Protein AF-A5DFI4-F1 (afdb_monomer_lite)

Secondary structure (DSSP, 8-state):
---SSHHHHHHHHHHHHHHHHHHS--------------HHHHHHHHHHHT---HHHHHHHHHHHHHHHHHHHHHHHHHHHHHHHHHHHHHHHHHHHTT---HHHHHHHHHHHHHHHHHHHHHHH---HHHHHHHHHHHHHHHHHHHHHHHHHHHHHHHHHHHHHHTTSSPPTT--TT---TT--GGG----

Foldseek 3Di:
DDDPDPVVVVVVVVVVVVVCVVVDVDPPPPPDPPPCQDPVNVVVVVCVVPVDDPVRVVVVVVVVVVVVVVVVVVVVVVVVVVVVVVLVVVQVVCVVVVVHDPVSVVVVVVVVVVVVVVVVVVVVPPVVVVVVVVVVVVVVVVVVVVVVVVVVVVVVVVVVVVCCVVVVDDDVVDDPPDDPPPPDPPPPDDD

InterPro domains:
  IPR031404 Regulator of rDNA transcription 14 [PF17075] (5-189)

Organism: Meyerozyma guilliermondii (strain ATCC 6260 / CBS 566 / DSM 6381 / JCM 1539 / NBRC 10279 / NRRL Y-324) (NCBI:txid294746)

Radius of gyration: 35.39 Å; chains: 1; bounding box: 81×79×77 Å

Structure (mmCIF, N/CA/C/O backbone):
data_AF-A5DFI4-F1
#
_entry.id   AF-A5DFI4-F1
#
loop_
_atom_site.group_PDB
_atom_site.id
_atom_site.type_symbol
_atom_site.label_atom_id
_atom_site.label_alt_id
_atom_site.label_comp_id
_atom_site.label_asym_id
_atom_site.label_entity_id
_atom_site.label_seq_id
_atom_site.pdbx_PDB_ins_code
_atom_site.Cartn_x
_atom_site.Cartn_y
_atom_site.Cartn_z
_atom_site.occupancy
_atom_site.B_iso_or_equiv
_atom_site.auth_seq_id
_atom_site.auth_comp_id
_atom_site.auth_asym_id
_atom_site.auth_atom_id
_atom_site.pdbx_PDB_model_num
ATOM 1 N N . MET A 1 1 ? 25.655 -2.801 -31.467 1.00 61.78 1 MET A N 1
ATOM 2 C CA . MET A 1 1 ? 25.663 -2.275 -30.084 1.00 61.78 1 MET A CA 1
ATOM 3 C C . MET A 1 1 ? 26.222 -0.861 -30.122 1.00 61.78 1 MET A C 1
ATOM 5 O O . MET A 1 1 ? 27.386 -0.709 -30.459 1.00 61.78 1 MET A O 1
ATOM 9 N N . SER A 1 2 ? 25.410 0.164 -29.862 1.00 81.12 2 SER A N 1
ATOM 10 C CA . SER A 1 2 ? 25.879 1.555 -29.773 1.00 81.12 2 SER A CA 1
ATOM 11 C C . SER A 1 2 ? 25.969 1.968 -28.306 1.00 81.12 2 SER A C 1
ATOM 13 O O . SER A 1 2 ? 25.010 1.788 -27.557 1.00 81.12 2 SER A O 1
ATOM 15 N N . PHE A 1 3 ? 27.106 2.518 -27.885 1.00 83.38 3 PHE A N 1
ATOM 16 C CA . PHE A 1 3 ? 27.239 3.083 -26.543 1.00 83.38 3 PHE A CA 1
ATOM 17 C C . PHE A 1 3 ? 26.415 4.370 -26.437 1.00 83.38 3 PHE A C 1
ATOM 19 O O . PHE A 1 3 ? 26.462 5.212 -27.329 1.00 83.38 3 PHE A O 1
ATOM 26 N N . SER A 1 4 ? 25.673 4.531 -25.341 1.00 83.12 4 SER A N 1
ATOM 27 C CA . SER A 1 4 ? 24.833 5.713 -25.096 1.00 83.12 4 SER A CA 1
ATOM 28 C C . SER A 1 4 ? 25.633 6.971 -24.750 1.00 83.12 4 SER A C 1
ATOM 30 O O . SER A 1 4 ? 25.088 8.069 -24.772 1.00 83.12 4 SER A O 1
ATOM 32 N N . SER A 1 5 ? 26.910 6.830 -24.391 1.00 85.38 5 SER A N 1
ATOM 33 C CA . SER A 1 5 ? 27.790 7.955 -24.086 1.00 85.38 5 SER A CA 1
ATOM 34 C C . SER A 1 5 ? 29.232 7.669 -24.500 1.00 85.38 5 SER A C 1
ATOM 36 O O . SER A 1 5 ? 29.705 6.529 -24.468 1.00 85.38 5 SER A O 1
ATOM 38 N N . GLN A 1 6 ? 29.961 8.739 -24.826 1.00 83.88 6 GLN A N 1
ATOM 39 C CA . GLN A 1 6 ? 31.393 8.679 -25.127 1.00 83.88 6 GLN A CA 1
ATOM 40 C C . GLN A 1 6 ? 32.211 8.158 -23.935 1.00 83.88 6 GLN A C 1
ATOM 42 O O . GLN A 1 6 ? 33.226 7.497 -24.124 1.00 83.88 6 GLN A O 1
ATOM 47 N N . SER A 1 7 ? 31.746 8.399 -22.704 1.00 81.31 7 SER A N 1
ATOM 48 C CA . SER A 1 7 ? 32.370 7.865 -21.489 1.00 81.31 7 SER A CA 1
ATOM 49 C C . SER A 1 7 ? 32.195 6.352 -21.348 1.00 81.31 7 SER A C 1
ATOM 51 O O . SER A 1 7 ? 33.123 5.667 -20.927 1.00 81.31 7 SER A O 1
ATOM 53 N N . SER A 1 8 ? 31.037 5.805 -21.731 1.00 83.06 8 SER A N 1
ATOM 54 C CA . SER A 1 8 ? 30.838 4.355 -21.784 1.00 83.06 8 SER A CA 1
ATOM 55 C C . SER A 1 8 ? 31.707 3.717 -22.865 1.00 83.06 8 SER A C 1
ATOM 57 O O . SER A 1 8 ? 32.291 2.664 -22.618 1.00 83.06 8 SER A O 1
ATOM 59 N N . LYS A 1 9 ? 31.852 4.379 -24.023 1.00 87.38 9 LYS A N 1
ATOM 60 C CA . LYS A 1 9 ? 32.743 3.936 -25.102 1.00 87.38 9 LYS A CA 1
ATOM 61 C C . LYS A 1 9 ? 34.207 3.898 -24.646 1.00 87.38 9 LYS A C 1
ATOM 63 O O . LYS A 1 9 ? 34.834 2.850 -24.744 1.00 87.38 9 LYS A O 1
ATOM 68 N N . SER A 1 10 ? 34.724 4.981 -24.061 1.00 87.25 10 SER A N 1
ATOM 69 C CA . SER A 1 10 ? 36.116 5.030 -23.585 1.00 87.25 10 SER A CA 1
ATOM 70 C C . SER A 1 10 ? 36.385 4.075 -22.414 1.00 87.25 10 SER A C 1
ATOM 72 O O . SER A 1 10 ? 37.459 3.478 -22.317 1.00 87.25 10 SER A O 1
ATOM 74 N N . SER A 1 11 ? 35.404 3.860 -21.531 1.00 83.62 11 SER A N 1
ATOM 75 C CA . SER A 1 11 ? 35.504 2.847 -20.473 1.00 83.62 11 SER A CA 1
ATOM 76 C C . SER A 1 11 ? 35.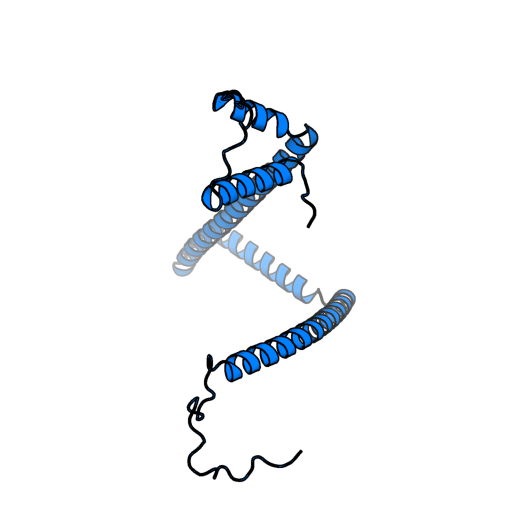566 1.427 -21.046 1.00 83.62 11 SER A C 1
ATOM 78 O O . SER A 1 11 ? 36.314 0.596 -20.528 1.00 83.62 11 SER A O 1
ATOM 80 N N . ALA A 1 12 ? 34.808 1.136 -22.106 1.00 85.62 12 ALA A N 1
ATOM 81 C CA . ALA A 1 12 ? 34.867 -0.152 -22.788 1.00 85.62 12 ALA A CA 1
ATOM 82 C C . ALA A 1 12 ? 36.206 -0.337 -23.518 1.00 85.62 12 ALA A C 1
ATOM 84 O O . ALA A 1 12 ? 36.857 -1.361 -23.332 1.00 85.62 12 ALA A O 1
ATOM 85 N N . GLU A 1 13 ? 36.665 0.674 -24.261 1.00 87.12 13 GLU A N 1
ATOM 86 C CA . GLU A 1 13 ? 37.958 0.657 -24.962 1.00 87.12 13 GLU A CA 1
ATOM 87 C C . GLU A 1 13 ? 39.129 0.461 -23.995 1.00 87.12 13 GLU A C 1
ATOM 89 O O . GLU A 1 13 ? 39.973 -0.400 -24.222 1.00 87.12 13 GLU A O 1
ATOM 94 N N . SER A 1 14 ? 39.148 1.175 -22.866 1.00 84.88 14 SER A N 1
ATOM 95 C CA . SER A 1 14 ? 40.200 0.998 -21.854 1.00 84.88 14 SER A CA 1
ATOM 96 C C . SER A 1 14 ? 40.170 -0.383 -21.191 1.00 84.88 14 SER A C 1
ATOM 98 O O . SER A 1 14 ? 41.217 -0.905 -20.809 1.00 84.88 14 SER A O 1
ATOM 100 N N . THR A 1 15 ? 38.993 -1.005 -21.071 1.00 84.50 15 THR A N 1
ATOM 101 C CA . THR A 1 15 ? 38.864 -2.382 -20.569 1.00 84.50 15 THR A CA 1
ATOM 102 C C . THR A 1 15 ? 39.373 -3.390 -21.599 1.00 84.50 15 THR A C 1
ATOM 104 O O . THR A 1 15 ? 40.109 -4.305 -21.236 1.00 84.50 15 THR A O 1
ATOM 107 N N . LEU A 1 16 ? 39.060 -3.190 -22.884 1.00 83.31 16 LEU A N 1
ATOM 108 C CA . LEU A 1 16 ? 39.578 -4.013 -23.980 1.00 83.31 16 LEU A CA 1
ATOM 109 C C . LEU A 1 16 ? 41.094 -3.884 -24.114 1.00 83.31 16 LEU A C 1
ATOM 111 O O . LEU A 1 16 ? 41.773 -4.894 -24.247 1.00 83.31 16 LEU A O 1
ATOM 115 N N . GLN A 1 17 ? 41.638 -2.671 -24.009 1.00 83.44 17 GLN A N 1
ATOM 116 C CA . GLN A 1 17 ? 43.079 -2.443 -24.089 1.00 83.44 17 GLN A CA 1
ATOM 117 C C . GLN A 1 17 ? 43.828 -3.162 -22.958 1.00 83.44 17 GLN A C 1
ATOM 119 O O . GLN A 1 17 ? 44.854 -3.782 -23.221 1.00 83.44 17 GLN A O 1
ATOM 124 N N . LYS A 1 18 ? 43.286 -3.159 -21.729 1.00 83.31 18 LYS A N 1
ATOM 125 C CA . LYS A 1 18 ? 43.839 -3.924 -20.594 1.00 83.31 18 LYS A CA 1
ATOM 126 C C . LYS A 1 18 ? 43.773 -5.438 -20.806 1.00 83.31 18 LYS A C 1
ATOM 128 O O . LYS A 1 18 ? 44.699 -6.146 -20.421 1.00 83.31 18 LYS A O 1
ATOM 133 N N . PHE A 1 19 ? 42.688 -5.934 -21.401 1.00 83.50 19 PHE A N 1
ATOM 134 C CA . PHE A 1 19 ? 42.549 -7.353 -21.735 1.00 83.50 19 PHE A CA 1
ATOM 135 C C . PHE A 1 19 ? 43.548 -7.773 -22.816 1.00 83.50 19 PHE A C 1
ATOM 137 O O . PHE A 1 19 ? 44.247 -8.770 -22.658 1.00 83.50 19 PHE A O 1
ATOM 144 N N . LEU A 1 20 ? 43.656 -6.986 -23.887 1.00 83.12 20 LEU A N 1
ATOM 145 C CA . LEU A 1 20 ? 44.561 -7.256 -25.001 1.00 83.12 20 LEU A CA 1
ATOM 146 C C . LEU A 1 20 ? 46.029 -7.188 -24.575 1.00 83.12 20 LEU A C 1
ATOM 148 O O . LEU A 1 20 ? 46.792 -8.067 -24.963 1.00 83.12 20 LEU A O 1
ATOM 152 N N . SER A 1 21 ? 46.406 -6.235 -23.711 1.00 77.38 21 SER A N 1
ATOM 153 C CA . SER A 1 21 ? 47.773 -6.153 -23.175 1.00 77.38 21 SER A CA 1
ATOM 154 C C . SER A 1 21 ? 48.182 -7.365 -22.332 1.00 77.38 21 SER A C 1
ATOM 156 O O . SER A 1 21 ? 49.369 -7.573 -22.115 1.00 77.38 21 SER A O 1
ATOM 158 N N . GLY A 1 22 ? 47.220 -8.145 -21.823 1.00 78.50 22 GLY A N 1
ATOM 159 C CA . GLY A 1 22 ? 47.498 -9.382 -21.088 1.00 78.50 22 GLY A CA 1
ATOM 160 C C . GLY A 1 22 ? 47.635 -10.625 -21.974 1.00 78.50 22 GLY A C 1
ATOM 161 O O . GLY A 1 22 ? 48.211 -11.610 -21.528 1.00 78.50 22 GLY A O 1
ATOM 162 N N . ILE A 1 23 ? 47.101 -10.599 -23.202 1.00 81.69 23 ILE A N 1
ATOM 163 C CA . ILE A 1 23 ? 47.041 -11.764 -24.107 1.00 81.69 23 ILE A CA 1
ATOM 164 C C . ILE A 1 23 ? 48.114 -11.678 -25.191 1.00 81.69 23 ILE A C 1
ATOM 166 O O . ILE A 1 23 ? 48.704 -12.688 -25.563 1.00 81.69 23 ILE A O 1
ATOM 170 N N . VAL A 1 24 ? 48.369 -10.475 -25.699 1.00 74.44 24 VAL A N 1
ATOM 171 C CA . VAL A 1 24 ? 49.396 -10.239 -26.706 1.00 74.44 24 VAL A CA 1
ATOM 172 C C . VAL A 1 24 ? 50.428 -9.302 -26.084 1.00 74.44 24 VAL A C 1
ATOM 174 O O . VAL A 1 24 ? 50.057 -8.184 -25.713 1.00 74.44 24 VAL A O 1
ATOM 177 N N . PRO A 1 25 ? 51.709 -9.703 -25.973 1.00 60.81 25 PRO A N 1
ATOM 178 C CA . PRO A 1 25 ? 52.792 -8.795 -25.622 1.00 60.81 25 PRO A CA 1
ATOM 179 C C . PRO A 1 25 ? 53.061 -7.887 -26.826 1.00 60.81 25 PRO A C 1
ATOM 181 O O . PRO A 1 25 ? 54.084 -7.980 -27.493 1.00 60.81 25 PRO A O 1
ATOM 184 N N . VAL A 1 26 ? 52.094 -7.038 -27.165 1.00 58.66 26 VAL A N 1
ATOM 185 C CA . VAL A 1 26 ? 52.344 -5.923 -28.065 1.00 58.66 26 VAL A CA 1
ATOM 186 C C . VAL A 1 26 ? 53.131 -4.936 -27.228 1.00 58.66 26 VAL A C 1
ATOM 188 O O . VAL A 1 26 ? 52.626 -4.475 -26.200 1.00 58.66 26 VAL A O 1
ATOM 191 N N . GLU A 1 27 ? 54.370 -4.661 -27.639 1.00 54.25 27 GLU A N 1
ATOM 192 C CA . GLU A 1 27 ? 55.157 -3.535 -27.146 1.00 54.25 27 GLU A CA 1
ATOM 193 C C . GLU A 1 27 ? 54.208 -2.354 -27.012 1.00 54.25 27 GLU A C 1
ATOM 195 O O . GLU A 1 27 ? 53.628 -1.901 -28.000 1.00 54.25 27 GLU A O 1
ATOM 200 N N . ALA A 1 28 ? 53.936 -1.959 -25.768 1.00 53.34 28 ALA A N 1
ATOM 201 C CA . ALA A 1 28 ? 52.963 -0.934 -25.473 1.00 53.34 28 ALA A CA 1
ATOM 202 C C . ALA A 1 28 ? 53.467 0.353 -26.121 1.00 53.34 28 ALA A C 1
ATOM 204 O O . ALA A 1 28 ? 54.274 1.076 -25.534 1.00 53.34 28 ALA A O 1
ATOM 205 N N . VAL A 1 29 ? 53.019 0.598 -27.356 1.00 53.00 29 VAL A N 1
ATOM 206 C CA . VAL A 1 29 ? 53.228 1.827 -28.110 1.00 53.00 29 VAL A CA 1
ATOM 207 C C . VAL A 1 29 ? 52.876 2.916 -27.134 1.00 53.00 29 VAL A C 1
ATOM 209 O O . VAL A 1 29 ? 51.738 2.953 -26.666 1.00 53.00 29 VAL A O 1
ATOM 212 N N . GLN A 1 30 ? 53.906 3.663 -26.741 1.00 47.84 30 GLN A N 1
ATOM 213 C CA . GLN A 1 30 ? 53.945 4.565 -25.604 1.00 47.84 30 GLN A CA 1
ATOM 214 C C . GLN A 1 30 ? 52.628 5.328 -25.507 1.00 47.84 30 GLN A C 1
ATOM 216 O O . GLN A 1 30 ? 52.450 6.369 -26.139 1.00 47.84 30 GLN A O 1
ATOM 221 N N . ALA A 1 31 ? 51.678 4.778 -24.745 1.00 51.41 31 ALA A N 1
ATOM 222 C CA . ALA A 1 31 ? 50.396 5.407 -24.521 1.00 51.41 31 ALA A CA 1
ATOM 223 C C . ALA A 1 31 ? 50.753 6.646 -23.718 1.00 51.41 31 ALA A C 1
ATOM 225 O O . ALA A 1 31 ? 51.160 6.533 -22.558 1.00 51.41 31 ALA A O 1
ATOM 226 N N . GLY A 1 32 ? 50.767 7.787 -24.416 1.00 49.50 32 GLY A N 1
ATOM 227 C CA . GLY A 1 32 ? 51.400 9.014 -23.963 1.00 49.50 32 GLY A CA 1
ATOM 228 C C . GLY A 1 32 ? 51.054 9.237 -22.509 1.00 49.50 32 GLY A C 1
ATOM 229 O O . GLY A 1 32 ? 49.870 9.230 -22.185 1.00 49.50 32 GLY A O 1
ATOM 230 N N . LYS A 1 33 ? 52.090 9.329 -21.659 1.00 46.62 33 LYS A N 1
ATOM 231 C CA 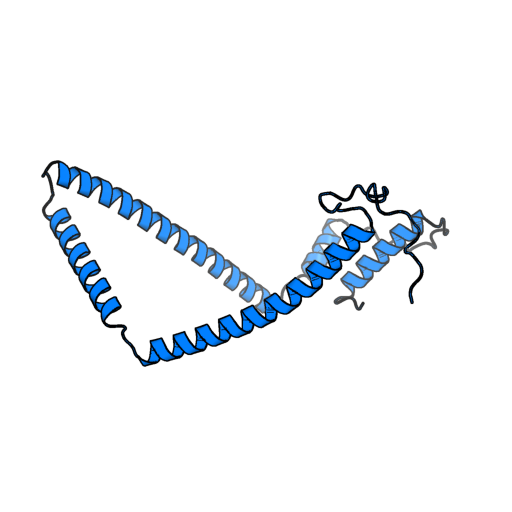. LYS A 1 33 ? 52.010 9.486 -20.202 1.00 46.62 33 LYS A CA 1
ATOM 232 C C . LYS A 1 33 ? 50.799 10.344 -19.858 1.00 46.62 33 LYS A C 1
ATOM 234 O O . LYS A 1 33 ? 50.884 11.573 -19.871 1.00 46.62 33 LYS A O 1
ATOM 239 N N . ALA A 1 34 ? 49.665 9.698 -19.583 1.00 54.62 34 ALA A N 1
ATOM 240 C CA . ALA A 1 34 ? 48.487 10.391 -19.121 1.00 54.62 34 ALA A CA 1
ATOM 241 C C . ALA A 1 34 ? 48.941 10.980 -17.799 1.00 54.62 34 ALA A C 1
ATOM 243 O O . ALA A 1 34 ? 49.263 10.231 -16.873 1.00 54.62 34 ALA A O 1
ATOM 244 N N . ARG A 1 35 ? 49.116 12.308 -17.764 1.00 62.47 35 ARG A N 1
ATOM 245 C CA . ARG A 1 35 ? 49.518 13.026 -16.557 1.00 62.47 35 ARG A CA 1
ATOM 246 C C . ARG A 1 35 ? 48.674 12.453 -15.434 1.00 62.47 35 ARG A C 1
ATOM 248 O O . ARG A 1 35 ? 47.449 12.497 -15.541 1.00 62.47 35 ARG A O 1
ATOM 255 N N . SER A 1 36 ? 49.334 11.851 -14.445 1.00 63.00 36 SER A N 1
ATOM 256 C CA . SER A 1 36 ? 48.694 11.258 -13.277 1.00 63.00 36 SER A CA 1
ATOM 257 C C . SER A 1 36 ? 47.878 12.360 -12.613 1.00 63.00 36 SER A C 1
ATOM 259 O O . SER A 1 36 ? 48.402 13.171 -11.852 1.00 63.00 36 SER A O 1
ATOM 261 N N . GLN A 1 37 ? 46.611 12.486 -13.009 1.00 64.44 37 GLN A N 1
ATOM 262 C CA . GLN A 1 37 ? 45.689 13.392 -12.359 1.00 64.44 37 GLN A CA 1
ATOM 263 C C . GLN A 1 37 ? 45.578 12.865 -10.941 1.00 64.44 37 GLN A C 1
ATOM 265 O O . GLN A 1 37 ? 45.320 11.674 -10.739 1.00 64.44 37 GLN A O 1
ATOM 270 N N . SER A 1 38 ? 45.813 13.730 -9.955 1.00 79.56 38 SER A N 1
ATOM 271 C CA . SER A 1 38 ? 45.658 13.315 -8.566 1.00 79.56 38 SER A CA 1
ATOM 272 C C . SER A 1 38 ? 44.258 12.720 -8.396 1.00 79.56 38 SER A C 1
ATOM 274 O O . SER A 1 38 ? 43.305 13.151 -9.057 1.00 79.56 38 SER A O 1
ATOM 276 N N . LYS A 1 39 ? 44.103 11.720 -7.520 1.00 79.50 39 LYS A N 1
ATOM 277 C CA . LYS A 1 39 ? 42.784 11.118 -7.256 1.00 79.50 39 LYS A CA 1
ATOM 278 C C . LYS A 1 39 ? 41.729 12.207 -6.998 1.00 79.50 39 LYS A C 1
ATOM 280 O O . LYS A 1 39 ? 40.632 12.126 -7.540 1.00 79.50 39 LYS A O 1
ATOM 285 N N . ALA A 1 40 ? 42.099 13.285 -6.303 1.00 80.75 40 ALA A N 1
ATOM 286 C CA . ALA A 1 40 ? 41.243 14.450 -6.081 1.00 80.75 40 ALA A CA 1
ATOM 287 C C . ALA A 1 40 ? 40.833 15.180 -7.377 1.00 80.75 40 ALA A C 1
ATOM 289 O O . ALA A 1 40 ? 39.671 15.547 -7.533 1.00 80.75 40 ALA A O 1
ATOM 290 N N . GLN A 1 41 ? 41.745 15.355 -8.336 1.00 81.44 41 GLN A N 1
ATOM 291 C CA . GLN A 1 41 ? 41.451 15.990 -9.623 1.00 81.44 41 GLN A CA 1
ATOM 292 C C . GLN A 1 41 ? 40.520 15.126 -10.489 1.00 81.44 41 GLN A C 1
ATOM 294 O O . GLN A 1 41 ? 39.605 15.656 -11.121 1.00 81.44 41 GLN A O 1
ATOM 299 N N . SER A 1 42 ? 40.683 13.798 -10.449 1.00 80.12 42 SER A N 1
ATOM 300 C CA . SER A 1 42 ? 39.755 12.871 -11.111 1.00 80.12 42 SER A CA 1
ATOM 301 C C . SER A 1 42 ? 38.346 12.929 -10.500 1.00 80.12 42 SER A C 1
ATOM 303 O O . SER A 1 42 ? 37.362 12.987 -11.238 1.00 80.12 42 SER A O 1
ATOM 305 N N . VAL A 1 43 ? 38.243 13.029 -9.167 1.00 78.38 43 VAL A N 1
ATOM 306 C CA . VAL A 1 43 ? 36.970 13.221 -8.453 1.00 78.38 43 VAL A CA 1
ATOM 307 C C . VAL A 1 43 ? 36.338 14.561 -8.829 1.00 78.38 43 VAL A C 1
ATOM 309 O O . VAL A 1 43 ? 35.160 14.598 -9.168 1.00 78.38 43 VAL A O 1
ATOM 312 N N . ASN A 1 44 ? 37.109 15.652 -8.863 1.00 82.38 44 ASN A N 1
ATOM 313 C CA . ASN A 1 44 ? 36.599 16.972 -9.245 1.00 82.38 44 ASN A CA 1
ATOM 314 C C . ASN A 1 44 ? 36.067 16.992 -10.690 1.00 82.38 44 ASN A C 1
ATOM 316 O O . ASN A 1 44 ? 34.999 17.536 -10.957 1.00 82.38 44 ASN A O 1
ATOM 320 N N . ASN A 1 45 ? 36.767 16.346 -11.626 1.00 79.31 45 ASN A N 1
ATOM 321 C CA . ASN A 1 45 ? 36.316 16.240 -13.015 1.00 79.31 45 ASN A CA 1
ATOM 322 C C . ASN A 1 45 ? 35.044 15.383 -13.142 1.00 79.31 45 ASN A C 1
ATOM 324 O O . ASN A 1 45 ? 34.141 15.726 -13.907 1.00 79.31 45 ASN A O 1
ATOM 328 N N . GLN A 1 46 ? 34.922 14.307 -12.359 1.00 78.69 46 GLN A N 1
ATOM 329 C CA . GLN A 1 46 ? 33.686 13.523 -12.285 1.00 78.69 46 GLN A CA 1
ATOM 330 C C . GLN A 1 46 ? 32.531 14.324 -11.670 1.00 78.69 46 GLN A C 1
ATOM 332 O O . GLN A 1 46 ? 31.409 14.223 -12.154 1.00 78.69 46 GLN A O 1
ATOM 337 N N . LEU A 1 47 ? 32.788 15.149 -10.652 1.00 75.38 47 LEU A N 1
ATOM 338 C CA . LEU A 1 47 ? 31.778 16.026 -10.053 1.00 75.38 47 LEU A CA 1
ATOM 339 C C . LEU A 1 47 ? 31.319 17.119 -11.026 1.00 75.38 47 LEU A C 1
ATOM 341 O O . LEU A 1 47 ? 30.125 17.380 -11.111 1.00 75.38 47 LEU A O 1
ATOM 345 N N . LYS A 1 48 ? 32.238 17.706 -11.802 1.00 74.75 48 LYS A N 1
ATOM 346 C CA . LYS A 1 48 ? 31.919 18.715 -12.826 1.00 74.75 48 LYS A CA 1
ATOM 347 C C . LYS A 1 48 ? 31.146 18.134 -14.009 1.00 74.75 48 LYS A C 1
ATOM 349 O O . LYS A 1 48 ? 30.177 18.733 -14.452 1.00 74.75 48 LYS A O 1
ATOM 354 N N . THR A 1 49 ? 31.539 16.961 -14.509 1.00 69.88 49 THR A N 1
ATOM 355 C CA . THR A 1 49 ? 30.831 16.298 -15.625 1.00 69.88 49 THR A CA 1
ATOM 356 C C . THR A 1 49 ? 29.486 15.707 -15.206 1.00 69.88 49 THR A C 1
ATOM 358 O O . THR A 1 49 ? 28.601 15.549 -16.040 1.00 69.88 49 THR A O 1
ATOM 361 N N . ARG A 1 50 ? 29.313 15.406 -13.913 1.00 67.62 50 ARG A N 1
ATOM 362 C CA . ARG A 1 50 ? 28.034 15.021 -13.302 1.00 67.62 50 ARG A CA 1
ATOM 363 C C . ARG A 1 50 ? 27.328 16.186 -12.616 1.00 67.62 50 ARG A C 1
ATOM 365 O O . ARG A 1 50 ? 26.427 15.929 -11.817 1.00 67.62 50 ARG A O 1
ATOM 372 N N . ALA A 1 51 ? 27.731 17.432 -12.870 1.00 73.88 51 ALA A N 1
ATOM 373 C CA . ALA A 1 51 ? 27.015 18.585 -12.351 1.00 73.88 51 ALA A CA 1
ATOM 374 C C . ALA A 1 51 ? 25.621 18.574 -12.981 1.00 73.88 51 ALA A C 1
ATOM 376 O O . ALA A 1 51 ? 25.429 18.959 -14.131 1.00 73.88 51 ALA A O 1
ATOM 377 N N . LEU A 1 52 ? 24.673 18.019 -12.231 1.00 76.62 52 LEU A N 1
ATOM 378 C CA . LEU A 1 52 ? 23.277 17.930 -12.613 1.00 76.62 52 LEU A CA 1
ATOM 379 C C . LEU A 1 52 ? 22.770 19.342 -12.887 1.00 76.62 52 LEU A C 1
ATOM 381 O O . LEU A 1 52 ? 23.088 20.279 -12.148 1.00 76.62 52 LEU A O 1
ATOM 385 N N . SER A 1 53 ? 21.955 19.485 -13.926 1.00 84.69 53 SER A N 1
ATOM 386 C CA . SER A 1 53 ? 21.259 20.747 -14.170 1.00 84.69 53 SER A CA 1
ATOM 387 C C . SER A 1 53 ? 20.408 21.122 -12.947 1.00 84.69 53 SER A C 1
ATOM 389 O O . SER A 1 53 ? 19.936 20.251 -12.206 1.00 84.69 53 SER A O 1
ATOM 391 N N . ALA A 1 54 ? 20.179 22.419 -12.721 1.00 86.62 54 ALA A N 1
ATOM 392 C CA . ALA A 1 54 ? 19.360 22.885 -11.596 1.00 86.62 54 ALA A CA 1
ATOM 393 C C . ALA A 1 54 ? 17.972 22.202 -11.565 1.00 86.62 54 ALA A C 1
ATOM 395 O O . ALA A 1 54 ? 17.464 21.842 -10.498 1.00 86.62 54 ALA A O 1
ATOM 396 N N . ASP A 1 55 ? 17.402 21.928 -12.742 1.00 88.75 55 ASP A N 1
ATOM 397 C CA . ASP A 1 55 ? 16.138 21.206 -12.896 1.00 88.75 55 ASP A CA 1
ATOM 398 C C . ASP A 1 55 ? 16.222 19.728 -12.497 1.00 88.75 55 ASP A C 1
ATOM 400 O O . ASP A 1 55 ? 15.304 19.203 -11.857 1.00 88.75 55 ASP A O 1
ATOM 404 N N . GLU A 1 56 ? 17.313 19.037 -12.826 1.00 89.44 56 GLU A N 1
ATOM 405 C CA . GLU A 1 56 ? 17.542 17.657 -12.388 1.00 89.44 56 GLU A CA 1
ATOM 406 C C . GLU A 1 56 ? 17.705 17.572 -10.871 1.00 89.44 56 GLU A C 1
ATOM 408 O O . GLU A 1 56 ? 17.093 16.700 -10.243 1.00 89.44 56 GLU A O 1
ATOM 413 N N . VAL A 1 57 ? 18.441 18.511 -10.264 1.00 89.88 57 VAL A N 1
ATOM 414 C CA . VAL A 1 57 ? 18.570 18.612 -8.802 1.00 89.88 57 VAL A CA 1
ATOM 415 C C . VAL A 1 57 ? 17.194 18.814 -8.163 1.00 89.88 57 VAL A C 1
ATOM 417 O O . VAL A 1 57 ? 16.826 18.070 -7.249 1.00 89.88 57 VAL A O 1
ATOM 420 N N . ARG A 1 58 ? 16.375 19.733 -8.691 1.00 92.88 58 ARG A N 1
ATOM 421 C CA . ARG A 1 58 ? 15.006 19.977 -8.205 1.00 92.88 58 ARG A CA 1
ATOM 422 C C . ARG A 1 58 ? 14.117 18.735 -8.330 1.00 92.88 58 ARG A C 1
ATOM 424 O O . ARG A 1 58 ? 13.365 18.409 -7.405 1.00 92.88 58 ARG A O 1
ATOM 431 N N . ARG A 1 59 ? 14.198 18.006 -9.449 1.00 94.38 59 ARG A N 1
ATOM 432 C CA . ARG A 1 59 ? 13.451 16.752 -9.664 1.00 94.38 59 ARG A CA 1
ATOM 433 C C . ARG A 1 59 ? 13.892 15.662 -8.687 1.00 94.38 59 ARG A C 1
ATOM 435 O O . ARG A 1 59 ? 13.032 14.979 -8.124 1.00 94.38 59 ARG A O 1
ATOM 442 N N . LEU A 1 60 ? 15.195 15.507 -8.452 1.00 93.06 60 LEU A N 1
ATOM 443 C CA . LEU A 1 60 ? 15.735 14.545 -7.488 1.00 93.06 60 LEU A CA 1
ATOM 444 C C . LEU A 1 60 ? 15.321 14.889 -6.054 1.00 93.06 60 LEU A C 1
ATOM 446 O O . LEU A 1 60 ? 14.845 14.005 -5.341 1.00 93.06 60 LEU A O 1
ATOM 450 N N . GLN A 1 61 ? 15.389 16.162 -5.659 1.00 94.81 61 GLN A N 1
ATOM 451 C CA . GLN A 1 61 ? 14.912 16.633 -4.355 1.00 94.81 61 GLN A CA 1
ATOM 452 C C . GLN A 1 61 ? 13.407 16.386 -4.173 1.00 94.81 61 GLN A C 1
ATOM 454 O O . GLN A 1 61 ? 12.989 15.861 -3.140 1.00 94.81 61 GLN A O 1
ATOM 459 N N . LYS A 1 62 ? 12.576 16.671 -5.190 1.00 96.31 62 LYS A N 1
ATOM 460 C CA . LYS A 1 62 ? 11.130 16.383 -5.153 1.00 96.31 62 LYS A CA 1
ATOM 461 C C . LYS A 1 62 ? 10.855 14.883 -4.995 1.00 96.31 62 LYS A C 1
ATOM 463 O O . LYS A 1 62 ? 10.018 14.502 -4.175 1.00 96.31 62 LYS A O 1
ATOM 468 N N . LYS A 1 63 ? 11.572 14.024 -5.733 1.00 96.19 63 LYS A N 1
ATOM 469 C CA . LYS A 1 63 ? 11.464 12.558 -5.607 1.00 96.19 63 LYS A CA 1
ATOM 470 C C . LYS A 1 63 ? 11.904 12.072 -4.221 1.00 96.19 63 LYS A C 1
ATOM 472 O O . LYS A 1 63 ? 11.216 11.239 -3.630 1.00 96.19 63 LYS A O 1
ATOM 477 N N . ALA A 1 64 ? 13.002 12.605 -3.683 1.00 96.06 64 ALA A N 1
ATOM 478 C CA . ALA A 1 64 ? 13.490 12.281 -2.344 1.00 96.06 64 ALA A CA 1
ATOM 479 C C . ALA A 1 64 ? 12.478 12.687 -1.258 1.00 96.06 64 ALA A C 1
ATOM 481 O O . ALA A 1 64 ? 12.120 11.855 -0.421 1.00 96.06 64 ALA A O 1
ATOM 482 N N . LYS A 1 65 ? 11.927 13.907 -1.340 1.00 97.56 65 LYS A N 1
ATOM 483 C CA . LYS A 1 65 ? 10.874 14.404 -0.441 1.00 97.56 65 LYS A CA 1
ATOM 484 C C . LYS A 1 65 ? 9.623 13.530 -0.497 1.00 97.56 6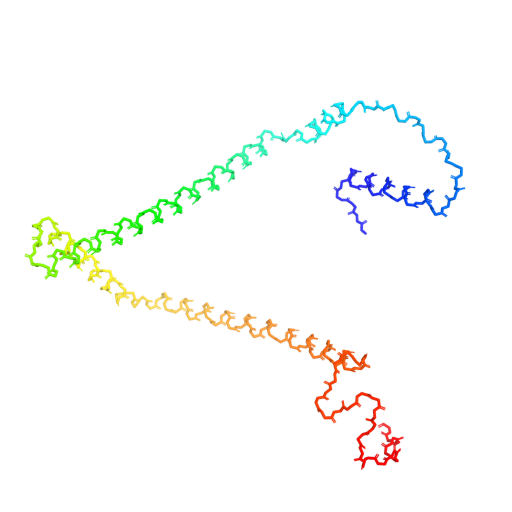5 LYS A C 1
ATOM 486 O O . LYS A 1 65 ? 9.108 13.136 0.545 1.00 97.56 65 LYS A O 1
ATOM 491 N N . LEU A 1 66 ? 9.162 13.159 -1.694 1.00 97.25 66 LEU A N 1
ATOM 492 C CA . LEU A 1 66 ? 8.007 12.272 -1.855 1.00 97.25 66 LEU A CA 1
ATOM 493 C C . LEU A 1 66 ? 8.264 10.886 -1.238 1.00 97.25 66 LEU A C 1
ATOM 495 O O . LEU A 1 66 ? 7.392 10.336 -0.567 1.00 97.25 66 LEU A O 1
ATOM 499 N N . LYS A 1 67 ? 9.466 10.322 -1.423 1.00 97.38 67 LYS A N 1
ATOM 500 C CA . LYS A 1 67 ? 9.855 9.041 -0.812 1.00 97.38 67 LYS A CA 1
ATOM 501 C C . LYS A 1 67 ? 9.877 9.135 0.717 1.00 97.38 67 LYS A C 1
ATOM 503 O O . LYS A 1 67 ? 9.394 8.220 1.380 1.00 97.38 67 LYS A O 1
ATOM 508 N N . GLN A 1 68 ? 10.393 10.231 1.271 1.00 97.38 68 GLN A N 1
ATOM 509 C CA . GLN A 1 68 ? 10.389 10.487 2.712 1.00 97.38 68 GLN A CA 1
ATOM 510 C C . GLN A 1 68 ? 8.961 10.636 3.253 1.00 97.38 68 GLN A C 1
ATOM 512 O O . GLN A 1 68 ? 8.616 9.982 4.232 1.00 97.38 68 GLN A O 1
ATOM 517 N N . GLN A 1 69 ? 8.102 11.406 2.581 1.00 97.31 69 GLN A N 1
ATOM 518 C CA . GLN A 1 69 ? 6.696 11.561 2.966 1.00 97.31 69 GLN A CA 1
ATOM 519 C C . GLN A 1 69 ? 5.937 10.231 2.941 1.00 97.31 69 GLN A C 1
ATOM 521 O O . GLN A 1 69 ? 5.180 9.945 3.863 1.00 97.31 69 GLN A O 1
ATOM 526 N N . ARG A 1 70 ? 6.174 9.378 1.935 1.00 97.56 70 ARG A N 1
ATOM 527 C CA . ARG A 1 70 ? 5.592 8.026 1.883 1.00 97.56 70 ARG A CA 1
ATOM 528 C C . ARG A 1 70 ? 6.027 7.166 3.072 1.00 97.56 70 ARG A C 1
ATOM 530 O O . ARG A 1 70 ? 5.189 6.479 3.648 1.00 97.56 70 ARG A O 1
ATOM 537 N N . LYS A 1 71 ? 7.308 7.221 3.460 1.00 97.50 71 LYS A N 1
ATOM 538 C CA . LYS A 1 71 ? 7.813 6.514 4.651 1.00 97.50 71 LYS A CA 1
ATOM 539 C C . LYS A 1 71 ? 7.150 7.021 5.932 1.00 97.50 71 LYS A C 1
ATOM 541 O O . LYS A 1 71 ? 6.667 6.208 6.709 1.00 97.50 71 LYS A O 1
ATOM 546 N N . LEU A 1 72 ? 7.071 8.341 6.108 1.00 97.81 72 LEU A N 1
ATOM 547 C CA . LEU A 1 72 ? 6.419 8.955 7.268 1.00 97.81 72 LEU A CA 1
ATOM 548 C C . LEU A 1 72 ? 4.933 8.588 7.339 1.00 97.81 72 LEU A C 1
ATOM 550 O O . LEU A 1 72 ? 4.451 8.208 8.399 1.00 97.81 72 LEU A O 1
ATOM 554 N N . LYS A 1 73 ? 4.216 8.621 6.207 1.00 97.75 73 LYS A N 1
ATOM 555 C CA . LYS A 1 73 ? 2.806 8.212 6.142 1.00 97.75 73 LYS A CA 1
ATOM 556 C C . LYS A 1 73 ? 2.628 6.746 6.551 1.00 97.75 73 LYS A C 1
ATOM 558 O O . LYS A 1 73 ? 1.757 6.452 7.362 1.00 97.75 73 LYS A O 1
ATOM 563 N N . LYS A 1 74 ? 3.487 5.847 6.056 1.00 97.75 74 LYS A N 1
ATOM 564 C CA . LYS A 1 74 ? 3.467 4.426 6.434 1.00 97.75 74 LYS A CA 1
ATOM 565 C C . LYS A 1 74 ? 3.709 4.233 7.937 1.00 97.75 74 LYS A C 1
ATOM 567 O O . LYS A 1 74 ? 2.938 3.535 8.583 1.00 97.75 74 LYS A O 1
ATOM 572 N N . GLN A 1 75 ? 4.711 4.906 8.505 1.00 97.44 75 GLN A N 1
ATOM 573 C CA . GLN A 1 75 ? 4.989 4.859 9.947 1.00 97.44 75 GLN A CA 1
ATOM 574 C C . GLN A 1 75 ? 3.819 5.400 10.781 1.00 97.44 75 GLN A C 1
ATOM 576 O O . GLN A 1 75 ? 3.457 4.815 11.797 1.00 97.44 75 GLN A O 1
ATOM 581 N N . GLN A 1 76 ? 3.181 6.488 10.340 1.00 97.75 76 GLN A N 1
ATOM 582 C CA . GLN A 1 76 ? 1.991 7.032 10.999 1.00 97.75 76 GLN A CA 1
ATOM 583 C C . GLN A 1 76 ? 0.803 6.062 10.941 1.00 97.75 76 GLN A C 1
ATOM 585 O O . GLN A 1 76 ? 0.052 5.955 11.909 1.00 97.75 76 GLN A O 1
ATOM 590 N N . GLU A 1 77 ? 0.607 5.359 9.825 1.00 97.38 77 GLU A N 1
ATOM 591 C CA . GLU A 1 77 ? -0.432 4.331 9.693 1.00 97.38 77 GLU A CA 1
ATOM 592 C C . GLU A 1 77 ? -0.157 3.122 10.597 1.00 97.38 77 GLU A C 1
ATOM 594 O O . GLU A 1 77 ? -1.073 2.642 11.265 1.00 97.38 77 GLU A O 1
ATOM 599 N N . GLU A 1 78 ? 1.092 2.663 10.673 1.00 97.56 78 GLU A N 1
ATOM 600 C CA . GLU A 1 78 ? 1.518 1.590 11.579 1.00 97.56 78 GLU A CA 1
ATOM 601 C C . GLU A 1 78 ? 1.319 1.988 13.049 1.00 97.56 78 GLU A C 1
ATOM 603 O O . GLU A 1 78 ? 0.668 1.257 13.796 1.00 97.56 78 GLU A O 1
ATOM 608 N N . ALA A 1 79 ? 1.753 3.188 13.447 1.00 97.44 79 ALA A N 1
ATOM 609 C CA . ALA A 1 79 ? 1.553 3.707 14.800 1.00 97.44 79 ALA A CA 1
ATOM 610 C C . ALA A 1 79 ? 0.062 3.818 15.169 1.00 97.44 79 ALA A C 1
ATOM 612 O O . ALA A 1 79 ? -0.338 3.458 16.277 1.00 97.44 79 ALA A O 1
ATOM 613 N N . LYS A 1 80 ? -0.791 4.254 14.230 1.00 96.69 80 LYS A N 1
ATOM 614 C CA . LYS A 1 80 ? -2.252 4.285 14.423 1.00 96.69 80 LYS A CA 1
ATOM 615 C C . LYS A 1 80 ? -2.836 2.887 14.621 1.00 96.69 80 LYS A C 1
ATOM 617 O O . LYS A 1 80 ? -3.724 2.730 15.457 1.00 96.69 80 LYS A O 1
ATOM 622 N N . LYS A 1 81 ? -2.360 1.879 13.879 1.00 95.62 81 LYS A N 1
ATOM 623 C CA . LYS A 1 81 ? -2.796 0.481 14.048 1.00 95.62 81 LYS A CA 1
ATOM 624 C C . LYS A 1 81 ? -2.412 -0.051 15.425 1.00 95.62 81 LYS A C 1
ATOM 626 O O . LYS A 1 81 ? -3.276 -0.589 16.109 1.00 95.62 81 LYS A O 1
ATOM 631 N N . VAL A 1 82 ? -1.167 0.164 15.851 1.00 97.06 82 VAL A N 1
ATOM 632 C CA . VAL A 1 82 ? -0.687 -0.246 17.180 1.00 97.06 82 VAL A CA 1
ATOM 633 C C . VAL A 1 82 ? -1.494 0.437 18.286 1.00 97.06 82 VAL A C 1
ATOM 635 O O . VAL A 1 82 ? -2.017 -0.243 19.162 1.00 97.06 82 VAL A O 1
ATOM 638 N N . ASN A 1 83 ? -1.694 1.757 18.205 1.00 95.88 83 ASN A N 1
ATOM 639 C CA . ASN A 1 83 ? -2.501 2.496 19.181 1.00 95.88 83 ASN A CA 1
ATOM 640 C C . ASN A 1 83 ? -3.951 1.983 19.231 1.00 95.88 83 ASN A C 1
ATOM 642 O O . ASN A 1 83 ? -4.508 1.810 20.311 1.00 95.88 83 ASN A O 1
ATOM 646 N N . LYS A 1 84 ? -4.552 1.681 18.072 1.00 93.62 84 LYS A N 1
ATOM 647 C CA . LYS A 1 84 ? -5.900 1.104 17.997 1.00 93.62 84 LYS A CA 1
ATOM 648 C C . LYS A 1 84 ? -5.967 -0.278 18.652 1.00 93.62 84 LYS A C 1
ATOM 650 O O . LYS A 1 84 ? -6.935 -0.545 19.355 1.00 93.62 84 LYS A O 1
ATOM 655 N N . LEU A 1 85 ? -4.972 -1.137 18.428 1.00 94.31 85 LEU A N 1
ATOM 656 C CA . LEU A 1 85 ? -4.903 -2.463 19.050 1.00 94.31 85 LEU A CA 1
ATOM 657 C C . LEU A 1 85 ? -4.736 -2.363 20.568 1.00 94.31 85 LEU A C 1
ATOM 659 O O . LEU A 1 85 ? -5.479 -3.020 21.288 1.00 94.31 85 LEU A O 1
ATOM 663 N N . ALA A 1 86 ? -3.842 -1.493 21.042 1.00 93.62 86 ALA A N 1
ATOM 664 C CA . ALA A 1 86 ? -3.653 -1.248 22.468 1.00 93.62 86 ALA A CA 1
ATOM 665 C C . ALA A 1 86 ? -4.947 -0.739 23.126 1.00 93.62 86 ALA A C 1
ATOM 667 O O . ALA A 1 86 ? -5.411 -1.311 24.107 1.00 93.62 86 ALA A O 1
ATOM 668 N N . LYS A 1 87 ? -5.602 0.269 22.529 1.00 92.56 87 LYS A N 1
ATOM 669 C CA . LYS A 1 87 ? -6.905 0.767 23.003 1.00 92.56 87 LYS A CA 1
ATOM 670 C C . LYS A 1 87 ? -7.977 -0.315 23.008 1.00 92.56 87 LYS A C 1
ATOM 672 O O . LYS A 1 87 ? -8.757 -0.394 23.945 1.00 92.56 87 LYS A O 1
ATOM 677 N N . HIS A 1 88 ? -8.023 -1.146 21.969 1.00 91.69 88 HIS A N 1
ATOM 678 C CA . HIS A 1 88 ? -8.969 -2.253 21.897 1.00 91.69 88 HIS A CA 1
ATOM 679 C C . HIS A 1 88 ? -8.739 -3.271 23.017 1.00 91.69 88 HIS A C 1
ATOM 681 O O . HIS A 1 88 ? -9.708 -3.738 23.600 1.00 91.69 88 HIS A O 1
ATOM 687 N N . GLN A 1 89 ? -7.485 -3.610 23.323 1.00 92.31 89 GLN A N 1
ATOM 688 C CA . GLN A 1 89 ? -7.160 -4.528 24.415 1.00 92.31 89 GLN A CA 1
ATOM 689 C C . GLN A 1 89 ? -7.591 -3.964 25.774 1.00 92.31 89 GLN A C 1
ATOM 691 O O . GLN A 1 89 ? -8.253 -4.681 26.513 1.00 92.31 89 GLN A O 1
ATOM 696 N N . ILE A 1 90 ? -7.311 -2.683 26.045 1.00 92.06 90 ILE A N 1
ATOM 697 C CA . ILE A 1 90 ? -7.726 -1.997 27.284 1.00 92.06 90 ILE A CA 1
ATOM 698 C C . ILE A 1 90 ? -9.255 -1.980 27.418 1.00 92.06 90 ILE A C 1
ATOM 700 O O . ILE A 1 90 ? -9.806 -2.404 28.430 1.00 92.06 90 ILE A O 1
ATOM 704 N N . ILE A 1 91 ? -9.960 -1.563 26.362 1.00 91.75 91 ILE A N 1
ATOM 705 C CA . ILE A 1 91 ? -11.428 -1.520 26.367 1.00 91.75 91 ILE A CA 1
ATOM 706 C C . ILE A 1 91 ? -12.011 -2.930 26.511 1.00 91.75 91 ILE A C 1
ATOM 708 O O . ILE A 1 91 ? -13.030 -3.115 27.170 1.00 91.75 91 ILE A O 1
ATOM 712 N N . LYS A 1 92 ? -11.378 -3.942 25.906 1.00 90.81 92 LYS A N 1
ATOM 713 C CA . LYS A 1 92 ? -11.803 -5.335 26.043 1.00 90.81 92 LYS A CA 1
ATOM 714 C C . LYS A 1 92 ? -11.655 -5.814 27.489 1.00 90.81 92 LYS A C 1
ATOM 716 O O . LYS A 1 92 ? -12.610 -6.391 27.995 1.00 90.81 92 LYS A O 1
ATOM 721 N N . SER A 1 93 ? -10.534 -5.525 28.155 1.00 91.44 93 SER A N 1
ATOM 722 C CA . SER A 1 93 ? -10.357 -5.874 29.571 1.00 91.44 93 SER A CA 1
ATOM 723 C C . SER A 1 93 ? -11.342 -5.134 30.478 1.00 91.44 93 SER A C 1
ATOM 725 O O . SER A 1 93 ? -11.963 -5.762 31.325 1.00 91.44 93 SER A O 1
ATOM 727 N N . HIS A 1 94 ? -11.572 -3.833 30.262 1.00 92.56 94 HIS A N 1
ATOM 728 C CA . HIS A 1 94 ? -12.565 -3.082 31.042 1.00 92.56 94 HIS A CA 1
ATOM 729 C C . HIS A 1 94 ? -13.986 -3.607 30.816 1.00 92.56 94 HIS A C 1
ATOM 731 O O . HIS A 1 94 ? -14.779 -3.677 31.749 1.00 92.56 94 HIS A O 1
ATOM 737 N N . LYS A 1 95 ? -14.309 -4.034 29.589 1.00 90.44 95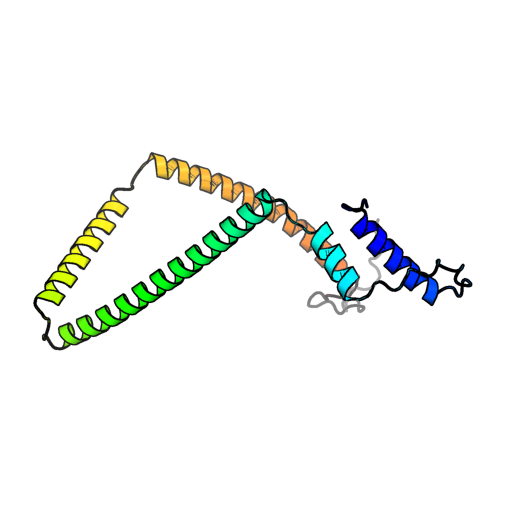 LYS A N 1
ATOM 738 C CA . LYS A 1 95 ? -15.603 -4.646 29.278 1.00 90.44 95 LYS A CA 1
ATOM 739 C C . LYS A 1 95 ? -15.775 -6.010 29.950 1.00 90.44 95 LYS A C 1
ATOM 741 O O . LYS A 1 95 ? -16.862 -6.285 30.440 1.00 90.44 95 LYS A O 1
ATOM 746 N N . GLU A 1 96 ? -14.742 -6.851 29.964 1.00 91.38 96 GLU A N 1
ATOM 747 C CA . GLU A 1 96 ? -14.772 -8.149 30.659 1.00 91.38 96 GLU A CA 1
ATOM 748 C C . GLU A 1 96 ? -14.932 -7.971 32.177 1.00 91.38 96 GLU A C 1
ATOM 750 O O . GLU A 1 96 ? -15.680 -8.719 32.802 1.00 91.38 96 GLU A O 1
ATOM 755 N N . ASN A 1 97 ? -14.327 -6.924 32.744 1.00 91.31 97 ASN A N 1
ATOM 756 C CA . ASN A 1 97 ? -14.435 -6.590 34.166 1.00 91.31 97 ASN A CA 1
ATOM 757 C C . ASN A 1 97 ? -15.699 -5.780 34.529 1.00 91.31 97 ASN A C 1
ATOM 759 O O . ASN A 1 97 ? -15.926 -5.514 35.704 1.00 91.31 97 ASN A O 1
ATOM 763 N N . ASN A 1 98 ? -16.526 -5.382 33.553 1.00 84.88 98 ASN A N 1
ATOM 764 C CA . ASN A 1 98 ? -17.642 -4.433 33.717 1.00 84.88 98 ASN A CA 1
ATOM 765 C C . ASN A 1 98 ? -17.241 -3.047 34.279 1.00 84.88 98 ASN A C 1
ATOM 767 O O . ASN A 1 98 ? -18.080 -2.320 34.803 1.00 84.88 98 ASN A O 1
ATOM 771 N N . GLU A 1 99 ? -15.982 -2.642 34.114 1.00 89.94 99 GLU A N 1
ATOM 772 C CA . GLU A 1 99 ? -15.420 -1.349 34.543 1.00 89.94 99 GLU A CA 1
ATOM 773 C C . GLU A 1 99 ? -15.342 -0.353 33.373 1.00 89.94 99 GLU A C 1
ATOM 775 O O . GLU A 1 99 ? -14.399 0.428 33.236 1.00 89.94 99 GLU A O 1
ATOM 780 N N . LEU A 1 100 ? -16.315 -0.410 32.460 1.00 86.62 100 LEU A N 1
ATOM 781 C CA . LEU A 1 100 ? -16.292 0.416 31.259 1.00 86.62 100 LEU A CA 1
ATOM 782 C C . LEU A 1 100 ? -16.527 1.887 31.625 1.00 86.62 100 LEU A C 1
ATOM 784 O O . LEU A 1 100 ? -17.560 2.249 32.188 1.00 86.62 100 LEU A O 1
ATOM 788 N N . THR A 1 101 ? -15.587 2.758 31.264 1.00 90.69 101 THR A N 1
ATOM 789 C CA . THR A 1 101 ? -15.757 4.197 31.499 1.00 90.69 101 THR A CA 1
ATOM 790 C C . THR A 1 101 ? -16.779 4.775 30.508 1.00 90.69 101 THR A C 1
ATOM 792 O O . THR A 1 101 ? -16.837 4.354 29.351 1.00 90.69 101 THR A O 1
ATOM 795 N N . VAL A 1 102 ? -17.544 5.802 30.902 1.00 91.50 102 VAL A N 1
ATOM 796 C CA . VAL A 1 102 ? -18.532 6.486 30.029 1.00 91.50 102 VAL A CA 1
ATOM 797 C C . VAL A 1 102 ? -17.909 6.947 28.698 1.00 91.50 102 VAL A C 1
ATOM 799 O O . VAL A 1 102 ? -18.532 6.890 27.634 1.00 91.50 102 VAL A O 1
ATOM 802 N N . GLU A 1 103 ? -16.647 7.381 28.729 1.00 89.50 103 GLU A N 1
ATOM 803 C CA . GLU A 1 103 ? -15.895 7.766 27.531 1.00 89.50 103 GLU A CA 1
ATOM 804 C C . GLU A 1 103 ? -15.620 6.584 26.589 1.00 89.50 103 GLU A C 1
ATOM 806 O O . GLU A 1 103 ? -15.703 6.729 25.364 1.00 89.50 103 GLU A O 1
ATOM 811 N N . GLU A 1 104 ? -15.320 5.410 27.147 1.00 90.19 104 GLU A N 1
ATOM 812 C CA . GLU A 1 104 ? -15.045 4.181 26.401 1.00 90.19 104 GLU A CA 1
ATOM 813 C C . GLU A 1 104 ? -16.316 3.623 25.770 1.00 90.19 104 GLU A C 1
ATOM 815 O O . GLU A 1 104 ? -16.301 3.234 24.600 1.00 90.19 104 GLU A O 1
ATOM 820 N N . GLU A 1 105 ? -17.436 3.670 26.491 1.00 90.31 105 GLU A N 1
ATOM 821 C CA . GLU A 1 105 ? -18.744 3.297 25.961 1.00 90.31 105 GLU A CA 1
ATOM 822 C C . GLU A 1 105 ? -19.148 4.212 24.796 1.00 90.31 105 GLU A C 1
ATOM 824 O O . GLU A 1 105 ? -19.506 3.747 23.708 1.00 90.31 105 GLU A O 1
ATOM 829 N N . LYS A 1 106 ? -18.998 5.532 24.962 1.00 93.25 106 LYS A N 1
ATOM 830 C CA . LYS A 1 106 ? -19.256 6.511 23.896 1.00 93.25 106 LYS A CA 1
ATOM 831 C C . LYS A 1 106 ? -18.357 6.274 22.682 1.00 93.25 106 LYS A C 1
ATOM 833 O O . LYS A 1 106 ? -18.806 6.400 21.537 1.00 93.25 106 LYS A O 1
ATOM 838 N N . TYR A 1 107 ? -17.090 5.931 22.907 1.00 90.50 107 TYR A N 1
ATOM 839 C CA . TYR A 1 107 ? -16.159 5.568 21.845 1.00 90.50 107 TYR A CA 1
ATOM 840 C C . TYR A 1 107 ? -16.585 4.283 21.120 1.00 90.50 107 TYR A C 1
ATOM 842 O O . TYR A 1 107 ? -16.586 4.261 19.884 1.00 90.50 107 TYR A O 1
ATOM 850 N N . LEU A 1 108 ? -17.003 3.251 21.857 1.00 90.94 108 LEU A N 1
ATOM 851 C CA . LEU A 1 108 ? -17.489 1.991 21.303 1.00 90.94 108 LEU A CA 1
ATOM 852 C C . LEU A 1 108 ? -18.755 2.207 20.465 1.00 90.94 108 LEU A C 1
ATOM 854 O O . LEU A 1 108 ? -18.782 1.818 19.297 1.00 90.94 108 LEU A O 1
ATOM 858 N N . ASN A 1 109 ? -19.739 2.939 20.991 1.00 92.81 109 ASN A N 1
ATOM 859 C CA . ASN A 1 109 ? -20.961 3.308 20.273 1.00 92.81 109 ASN A CA 1
ATOM 860 C C . ASN A 1 109 ? -20.653 4.098 18.990 1.00 92.81 109 ASN A C 1
ATOM 862 O O . ASN A 1 109 ? -21.231 3.844 17.928 1.00 92.81 109 ASN A O 1
ATOM 866 N N . LYS A 1 110 ? -19.668 5.006 19.033 1.00 94.19 110 LYS A N 1
ATOM 867 C CA . LYS A 1 110 ? -19.192 5.735 17.847 1.00 94.19 110 LYS A CA 1
ATOM 868 C C . LYS A 1 110 ? -18.555 4.808 16.805 1.00 94.19 110 LYS A C 1
ATOM 870 O O . LYS A 1 110 ? -18.743 5.036 15.607 1.00 94.19 110 LYS A O 1
ATOM 875 N N . ILE A 1 111 ? -17.795 3.794 17.226 1.00 91.56 111 ILE A N 1
ATOM 876 C CA . ILE A 1 111 ? -17.224 2.790 16.316 1.00 91.56 111 ILE A CA 1
ATOM 877 C C . ILE A 1 111 ? -18.329 1.944 15.693 1.00 91.56 111 ILE A C 1
ATOM 879 O O . ILE A 1 111 ? -18.332 1.789 14.474 1.00 91.56 111 ILE A O 1
ATOM 883 N N . VAL A 1 112 ? -19.264 1.439 16.499 1.00 91.69 112 VAL A N 1
ATOM 884 C CA . VAL A 1 112 ? -20.383 0.613 16.031 1.00 91.69 112 VAL A CA 1
ATOM 885 C C . VAL A 1 112 ? -21.188 1.369 14.977 1.00 91.69 112 VAL A C 1
ATOM 887 O O . VAL A 1 112 ? -21.346 0.866 13.868 1.00 91.69 112 VAL A O 1
ATOM 890 N N . LYS A 1 113 ? -21.572 2.624 15.253 1.00 94.44 113 LYS A N 1
ATOM 891 C CA . LYS A 1 113 ? -22.291 3.471 14.290 1.00 94.44 113 LYS A CA 1
ATOM 892 C C . LYS A 1 113 ? -21.505 3.680 12.993 1.00 94.44 113 LYS A C 1
ATOM 894 O O . LYS A 1 113 ? -22.063 3.580 11.906 1.00 94.44 113 LYS A O 1
ATOM 899 N N . ARG A 1 114 ? -20.196 3.951 13.079 1.00 93.94 114 ARG A N 1
ATOM 900 C CA . ARG A 1 114 ? -19.350 4.110 11.884 1.00 93.94 114 ARG A CA 1
ATOM 901 C C . ARG A 1 114 ? -19.269 2.819 11.069 1.00 93.94 114 ARG A C 1
ATOM 903 O O . ARG A 1 114 ? -19.317 2.891 9.843 1.00 93.94 114 ARG A O 1
ATOM 910 N N . ASN A 1 115 ? -19.109 1.675 11.727 1.00 92.25 115 ASN A N 1
ATOM 911 C CA . ASN A 1 115 ? -19.000 0.382 11.060 1.00 92.25 115 ASN A CA 1
ATOM 912 C C . ASN A 1 115 ? -20.329 0.004 10.399 1.00 92.25 115 ASN A C 1
ATOM 914 O O . ASN A 1 115 ? -20.315 -0.368 9.232 1.00 92.25 115 ASN A O 1
ATOM 918 N N . ALA A 1 116 ? -21.458 0.198 11.088 1.00 91.62 116 ALA A N 1
ATOM 919 C CA . ALA A 1 116 ? -22.794 0.001 10.528 1.00 91.62 116 ALA A CA 1
ATOM 920 C C . ALA A 1 116 ? -23.012 0.866 9.274 1.00 91.62 116 ALA A C 1
ATOM 922 O O . ALA A 1 116 ? -23.362 0.340 8.224 1.00 91.62 116 ALA A O 1
ATOM 923 N N . ASN A 1 117 ? -22.674 2.160 9.335 1.00 90.69 117 ASN A N 1
ATOM 924 C CA . ASN A 1 117 ? -22.763 3.061 8.179 1.00 90.69 117 ASN A CA 1
ATOM 925 C C . ASN A 1 117 ? -21.789 2.699 7.043 1.00 90.69 117 ASN A C 1
ATOM 927 O O . ASN A 1 117 ? -22.021 3.036 5.889 1.00 90.69 117 ASN A O 1
ATOM 931 N N . SER A 1 118 ? -20.641 2.091 7.359 1.00 87.56 118 SER A N 1
ATOM 932 C CA . SER A 1 118 ? -19.690 1.649 6.329 1.00 87.56 118 SER A CA 1
ATOM 933 C C . SER A 1 118 ? -20.196 0.390 5.631 1.00 87.56 118 SER A C 1
ATOM 935 O O . SER A 1 118 ? -20.029 0.269 4.424 1.00 87.56 118 SER A O 1
ATOM 937 N N . LEU A 1 119 ? -20.836 -0.517 6.377 1.00 87.50 119 LEU A N 1
ATOM 938 C CA . LEU A 1 119 ? -21.490 -1.703 5.830 1.00 87.50 119 LEU A CA 1
ATOM 939 C C . LEU A 1 119 ? -22.693 -1.324 4.959 1.00 87.50 119 LEU A C 1
ATOM 941 O O . LEU A 1 119 ? -22.799 -1.851 3.860 1.00 87.50 119 LEU A O 1
ATOM 945 N N . SER A 1 120 ? -23.526 -0.369 5.390 1.00 83.31 120 SER A N 1
ATOM 946 C CA . SER A 1 120 ? -24.676 0.083 4.591 1.00 83.31 120 SER A CA 1
ATOM 947 C C . SER A 1 120 ? -24.248 0.704 3.256 1.00 83.31 120 SER A C 1
ATOM 949 O O . SER A 1 120 ? -24.815 0.395 2.216 1.00 83.31 120 SER A O 1
ATOM 951 N N . ARG A 1 121 ? -23.169 1.499 3.252 1.00 79.81 121 ARG A N 1
ATOM 952 C CA . ARG A 1 121 ? -22.596 2.053 2.014 1.00 79.81 121 ARG A CA 1
ATOM 953 C C . ARG A 1 121 ? -22.045 0.984 1.081 1.00 79.81 121 ARG A C 1
ATOM 955 O O . ARG A 1 121 ? -22.109 1.154 -0.124 1.00 79.81 121 ARG A O 1
ATOM 962 N N . LEU A 1 122 ? -21.464 -0.087 1.622 1.00 76.69 122 LEU A N 1
ATOM 963 C CA . LEU A 1 122 ? -20.974 -1.195 0.801 1.00 76.69 122 LEU A CA 1
ATOM 964 C C . LEU A 1 122 ? -22.130 -1.974 0.165 1.00 76.69 122 LEU A C 1
ATOM 966 O O . LEU A 1 122 ? -21.984 -2.398 -0.974 1.00 76.69 122 LEU A O 1
ATOM 970 N N . SER A 1 123 ? -23.262 -2.131 0.860 1.00 67.19 123 SER A N 1
ATOM 971 C CA . SER A 1 123 ? -24.470 -2.722 0.266 1.00 67.19 123 SER A CA 1
ATOM 972 C C . SER A 1 123 ? -25.176 -1.796 -0.727 1.00 67.19 123 SER A C 1
ATOM 974 O O . SER A 1 123 ? -25.837 -2.283 -1.628 1.00 67.19 123 SER A O 1
ATOM 976 N N . GLU A 1 124 ? -25.039 -0.475 -0.583 1.00 62.81 124 GLU A N 1
ATOM 977 C CA . GLU A 1 124 ? -25.617 0.509 -1.512 1.00 62.81 124 GLU A CA 1
ATOM 978 C C . GLU A 1 124 ? -24.821 0.649 -2.820 1.00 62.81 124 GLU A C 1
ATOM 980 O O . GLU A 1 124 ? -25.358 1.161 -3.798 1.00 62.81 124 GLU A O 1
ATOM 985 N N . ILE A 1 125 ? -23.570 0.174 -2.882 1.00 57.88 125 ILE A N 1
ATOM 986 C CA . ILE A 1 125 ? -22.815 0.086 -4.144 1.00 57.88 125 ILE A CA 1
ATOM 987 C C . ILE A 1 125 ? -23.255 -1.190 -4.885 1.00 57.88 125 ILE A C 1
ATOM 989 O O . ILE A 1 125 ? -22.466 -2.082 -5.183 1.00 57.88 125 ILE A O 1
ATOM 993 N N . GLU A 1 126 ? -24.546 -1.265 -5.195 1.00 53.00 126 GLU A N 1
ATOM 994 C CA . GLU A 1 126 ? -25.068 -1.966 -6.371 1.00 53.00 126 GLU A CA 1
ATOM 995 C C . GLU A 1 126 ? -25.143 -0.957 -7.524 1.00 53.00 126 GLU A C 1
ATOM 997 O O . GLU A 1 126 ? -26.165 -0.788 -8.185 1.00 53.00 126 GLU A O 1
ATOM 1002 N N . ASP A 1 127 ? -24.050 -0.224 -7.734 1.00 64.31 127 ASP A N 1
ATOM 1003 C CA . ASP A 1 127 ? -23.921 0.662 -8.877 1.00 64.31 127 ASP A CA 1
ATOM 1004 C C . ASP A 1 127 ? -23.755 -0.219 -10.121 1.00 64.31 127 ASP A C 1
ATOM 1006 O O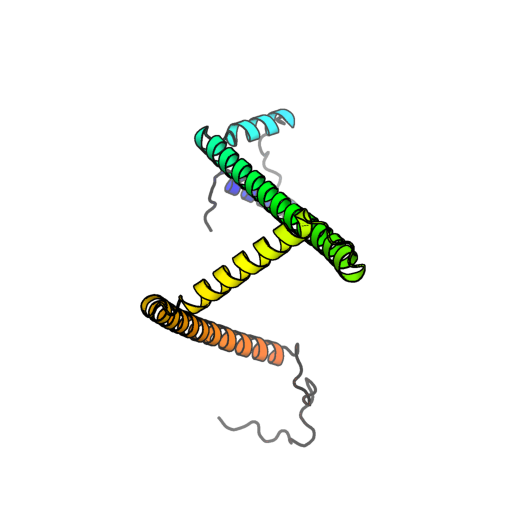 . ASP A 1 127 ? -22.696 -0.799 -10.385 1.00 64.31 127 ASP A O 1
ATOM 1010 N N . TYR A 1 128 ? -24.874 -0.406 -10.820 1.00 69.69 128 TYR A N 1
ATOM 1011 C CA . TYR A 1 128 ? -24.993 -1.218 -12.026 1.00 69.69 128 TYR A CA 1
ATOM 1012 C C . TYR A 1 128 ? -23.950 -0.821 -13.084 1.00 69.69 128 TYR A C 1
ATOM 1014 O O . TYR A 1 128 ? -23.423 -1.692 -13.780 1.00 69.69 128 TYR A O 1
ATOM 1022 N N . GLU A 1 129 ? -23.585 0.465 -13.154 1.00 68.50 129 GLU A N 1
ATOM 1023 C CA . GLU A 1 129 ? -22.568 0.973 -14.080 1.00 68.50 129 GLU A CA 1
ATOM 1024 C C . GLU A 1 129 ? -21.168 0.483 -13.686 1.00 68.50 129 GLU A C 1
ATOM 1026 O O . GLU A 1 129 ? -20.447 -0.084 -14.509 1.00 68.50 129 GLU A O 1
ATOM 1031 N N . LEU A 1 130 ? -20.820 0.577 -12.399 1.00 71.50 130 LEU A N 1
ATOM 1032 C CA . LEU A 1 130 ? -19.559 0.069 -11.845 1.00 71.50 130 LEU A CA 1
ATOM 1033 C C . LEU A 1 130 ? -19.436 -1.451 -11.998 1.00 71.50 130 LEU A C 1
ATOM 1035 O O . LEU A 1 130 ? -18.352 -1.953 -12.293 1.00 71.50 130 LEU A O 1
ATOM 1039 N N . LYS A 1 131 ? -20.537 -2.193 -11.828 1.00 77.62 131 LYS A N 1
ATOM 1040 C CA . LYS A 1 131 ? -20.557 -3.644 -12.054 1.00 77.62 131 LYS A CA 1
ATOM 1041 C C . LYS A 1 131 ? -20.286 -3.983 -13.523 1.00 77.62 131 LYS A C 1
ATOM 1043 O O . LYS A 1 131 ? -19.468 -4.862 -13.782 1.00 77.62 131 LYS A O 1
ATOM 1048 N N . SER A 1 132 ? -20.898 -3.255 -14.459 1.00 81.25 132 SER A N 1
ATOM 1049 C CA . SER A 1 132 ? -20.664 -3.420 -15.900 1.00 81.25 132 SER A CA 1
ATOM 1050 C C . SER A 1 132 ? -19.216 -3.094 -16.294 1.00 81.25 132 SER A C 1
ATOM 1052 O O . SER A 1 132 ? -18.599 -3.835 -17.060 1.00 81.25 132 SER A O 1
ATOM 1054 N N . GLU A 1 133 ? -18.639 -2.009 -15.767 1.00 83.50 133 GLU A N 1
ATOM 1055 C CA . GLU A 1 133 ? -17.229 -1.669 -16.010 1.00 83.50 133 GLU A CA 1
ATOM 1056 C C . GLU A 1 133 ? -16.284 -2.741 -15.455 1.00 83.50 133 GLU A C 1
ATOM 1058 O O . GLU A 1 133 ? -15.301 -3.113 -16.102 1.00 83.50 133 GLU A O 1
ATOM 1063 N N . LEU A 1 134 ? -16.592 -3.269 -14.268 1.00 83.62 134 LEU A N 1
ATOM 1064 C CA . LEU A 1 134 ? -15.791 -4.289 -13.600 1.00 83.62 134 LEU A CA 1
ATOM 1065 C C . LEU A 1 134 ? -15.880 -5.644 -14.319 1.00 83.62 134 LEU A C 1
ATOM 1067 O O . LEU A 1 134 ? -14.853 -6.308 -14.465 1.00 83.62 134 LEU A O 1
ATOM 1071 N N . GLU A 1 135 ? -17.057 -6.014 -14.834 1.00 89.19 135 GLU A N 1
ATOM 1072 C CA . GLU A 1 135 ? -17.245 -7.179 -15.710 1.00 89.19 135 GLU A CA 1
ATOM 1073 C C . GLU A 1 135 ? -16.435 -7.033 -17.010 1.00 89.19 135 GLU A C 1
ATOM 1075 O O . GLU A 1 135 ? -15.664 -7.934 -17.352 1.00 89.19 135 GLU A O 1
ATOM 1080 N N . SER A 1 136 ? -16.485 -5.871 -17.673 1.00 88.94 136 SER A N 1
ATOM 1081 C CA . SER A 1 136 ? -15.673 -5.594 -18.871 1.00 88.94 136 SER A CA 1
ATOM 1082 C C . SER A 1 136 ? -14.164 -5.702 -18.595 1.00 88.94 136 SER A C 1
ATOM 1084 O O . SER A 1 136 ? -13.416 -6.309 -19.366 1.00 88.94 136 SER A O 1
ATOM 1086 N N . LEU A 1 137 ? -13.690 -5.137 -17.481 1.00 89.25 137 LEU A N 1
ATOM 1087 C CA . LEU A 1 137 ? -12.286 -5.227 -17.061 1.00 89.25 137 LEU A CA 1
ATOM 1088 C C . LEU A 1 137 ? -11.872 -6.669 -16.748 1.00 89.25 137 LEU A C 1
ATOM 1090 O O . LEU A 1 137 ? -10.759 -7.094 -17.075 1.00 89.25 137 LEU A O 1
ATOM 1094 N N . GLN A 1 138 ? -12.760 -7.437 -16.118 1.00 89.06 138 GLN A N 1
ATOM 1095 C CA . GLN A 1 138 ? -12.531 -8.845 -15.819 1.00 89.06 138 GLN A CA 1
ATOM 1096 C C . GLN A 1 138 ? -12.378 -9.670 -17.105 1.00 89.06 138 GLN A C 1
ATOM 1098 O O . GLN A 1 138 ? -11.464 -10.499 -17.191 1.00 89.06 138 GLN A O 1
ATOM 1103 N N . GLU A 1 139 ? -13.211 -9.426 -18.120 1.00 92.62 139 GLU A N 1
ATOM 1104 C CA . GLU A 1 139 ? -13.088 -10.063 -19.434 1.00 92.62 139 GLU A CA 1
ATOM 1105 C C . GLU A 1 139 ? -11.760 -9.717 -20.125 1.00 92.62 139 GLU A C 1
ATOM 1107 O O . GLU A 1 139 ? -11.077 -10.612 -20.644 1.00 92.62 139 GLU A O 1
ATOM 1112 N N . GLU A 1 140 ? -11.337 -8.450 -20.067 1.00 92.00 140 GLU A N 1
ATOM 1113 C CA . GLU A 1 140 ? -10.056 -8.004 -20.623 1.00 92.00 140 GLU A CA 1
ATOM 1114 C C . GLU A 1 140 ? -8.865 -8.706 -19.944 1.00 92.00 140 GLU A C 1
ATOM 1116 O O . GLU A 1 140 ? -7.974 -9.243 -20.621 1.00 92.00 140 GLU A O 1
ATOM 1121 N N . ILE A 1 141 ? -8.866 -8.774 -18.608 1.00 87.94 141 ILE A N 1
ATOM 1122 C CA . ILE A 1 141 ? -7.821 -9.450 -17.826 1.00 87.94 141 ILE A CA 1
ATOM 1123 C C . ILE A 1 141 ? -7.767 -10.943 -18.172 1.00 87.94 141 ILE A C 1
ATOM 1125 O O . ILE A 1 141 ? -6.679 -11.484 -18.410 1.00 87.94 141 ILE A O 1
ATOM 1129 N N . LEU A 1 142 ? -8.918 -11.618 -18.262 1.00 87.00 142 LEU A N 1
ATOM 1130 C CA . LEU A 1 142 ? -8.979 -13.032 -18.639 1.00 87.00 142 LEU A CA 1
ATOM 1131 C C . LEU A 1 142 ? -8.456 -13.263 -20.064 1.00 87.00 142 LEU A C 1
ATOM 1133 O O . LEU A 1 142 ? -7.716 -14.226 -20.304 1.00 87.00 142 LEU A O 1
ATOM 1137 N N . ALA A 1 143 ? -8.768 -12.375 -21.010 1.00 86.44 143 ALA A N 1
ATOM 1138 C CA . ALA A 1 143 ? -8.241 -12.442 -22.371 1.00 86.44 143 ALA A CA 1
ATOM 1139 C C . ALA A 1 143 ? -6.712 -12.250 -22.407 1.00 86.44 143 ALA A C 1
ATOM 1141 O O . ALA A 1 143 ? -6.004 -12.994 -23.102 1.00 86.44 143 ALA A O 1
ATOM 1142 N N . ALA A 1 144 ? -6.179 -11.306 -21.628 1.00 81.75 144 ALA A N 1
ATOM 1143 C CA . ALA A 1 144 ? -4.741 -11.073 -21.505 1.00 81.75 144 ALA A CA 1
ATOM 1144 C C . ALA A 1 144 ? -4.013 -12.272 -20.866 1.00 81.75 144 ALA A C 1
ATOM 1146 O O . ALA A 1 144 ? -2.969 -12.708 -21.367 1.00 81.75 144 ALA A O 1
ATOM 1147 N N . GLN A 1 145 ? -4.590 -12.867 -19.818 1.00 80.12 145 GLN A N 1
ATOM 1148 C CA . GLN A 1 145 ? -4.034 -14.038 -19.137 1.00 80.12 145 GLN A CA 1
ATOM 1149 C C . GLN A 1 145 ? -4.041 -15.289 -20.035 1.00 80.12 145 GLN A C 1
ATOM 1151 O O . GLN A 1 145 ? -3.076 -16.059 -20.055 1.00 80.12 145 GLN A O 1
ATOM 1156 N N . ARG A 1 146 ? -5.086 -15.484 -20.852 1.00 77.56 146 ARG A N 1
ATOM 1157 C CA . ARG A 1 146 ? -5.120 -16.560 -21.861 1.00 77.56 146 ARG A CA 1
ATOM 1158 C C . ARG A 1 146 ? -4.014 -16.385 -22.912 1.00 77.56 146 ARG A C 1
ATOM 1160 O O . ARG A 1 146 ? -3.360 -17.366 -23.283 1.00 77.56 146 ARG A O 1
ATOM 1167 N N . LYS A 1 147 ? -3.748 -15.148 -23.355 1.00 73.62 147 LYS A N 1
ATOM 1168 C CA . LYS A 1 147 ? -2.675 -14.834 -24.321 1.00 73.62 147 LYS 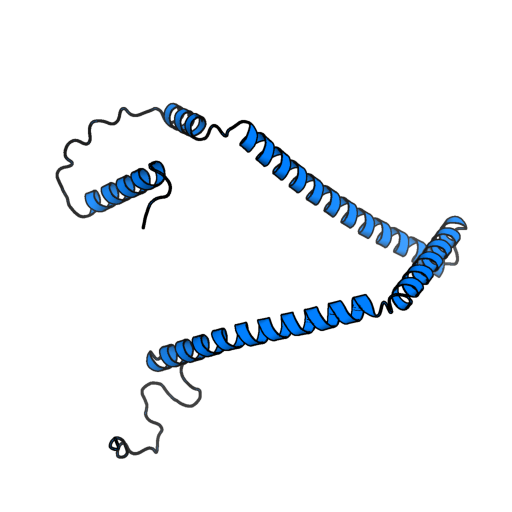A CA 1
ATOM 1169 C C . LYS A 1 147 ? -1.271 -15.049 -23.739 1.00 73.62 147 LYS A C 1
ATOM 1171 O O . LYS A 1 147 ? -0.397 -15.549 -24.454 1.00 73.62 147 LYS A O 1
ATOM 1176 N N . SER A 1 148 ? -1.039 -14.715 -22.468 1.00 66.44 148 SER A N 1
ATOM 1177 C CA . SER A 1 148 ? 0.271 -14.899 -21.822 1.00 66.44 148 SER A CA 1
ATOM 1178 C C . SER A 1 148 ? 0.583 -16.377 -21.545 1.00 66.44 148 SER A C 1
ATOM 1180 O O . SER A 1 148 ? 1.688 -16.836 -21.852 1.00 66.44 148 SER A O 1
ATOM 1182 N N . ASN A 1 149 ? -0.408 -17.156 -21.099 1.00 63.25 149 ASN A N 1
ATOM 1183 C CA . ASN A 1 149 ? -0.247 -18.583 -20.799 1.00 63.25 149 ASN A CA 1
ATOM 1184 C C . ASN A 1 149 ? 0.042 -19.448 -22.039 1.00 63.25 149 ASN A C 1
ATOM 1186 O O . ASN A 1 149 ? 0.743 -20.459 -21.945 1.00 63.25 149 ASN A O 1
ATOM 1190 N N . LYS A 1 150 ? -0.460 -19.064 -23.223 1.00 63.81 150 LYS A N 1
ATOM 1191 C CA . LYS A 1 150 ? -0.190 -19.804 -24.469 1.00 63.81 150 LYS A CA 1
ATOM 1192 C C . LYS A 1 150 ? 1.282 -19.697 -24.893 1.00 63.81 150 LYS A C 1
ATOM 1194 O O . LYS A 1 150 ? 1.850 -20.678 -25.371 1.00 63.81 150 LYS A O 1
ATOM 1199 N N . LYS A 1 151 ? 1.926 -18.544 -24.663 1.00 62.12 151 LYS A N 1
ATOM 1200 C CA . LYS A 1 151 ? 3.343 -18.319 -25.010 1.00 62.12 151 LYS A CA 1
ATOM 1201 C C . LYS A 1 151 ? 4.308 -18.991 -24.028 1.00 62.12 151 LYS A C 1
ATOM 1203 O O . LYS A 1 151 ? 5.343 -19.500 -24.454 1.00 62.12 151 LYS A O 1
ATOM 1208 N N . THR A 1 152 ? 3.981 -19.025 -22.735 1.00 63.53 152 THR A N 1
ATOM 1209 C CA . THR A 1 152 ? 4.832 -19.666 -21.716 1.00 63.53 152 THR A CA 1
ATOM 1210 C C . THR A 1 152 ? 4.812 -21.191 -21.820 1.00 63.53 152 THR A C 1
ATOM 1212 O O . THR A 1 152 ? 5.880 -21.799 -21.786 1.00 63.53 152 THR A O 1
ATOM 1215 N N . LYS A 1 153 ? 3.645 -21.813 -22.062 1.00 62.91 153 LYS A N 1
ATOM 1216 C CA . LYS A 1 153 ? 3.536 -23.277 -22.231 1.00 62.91 153 LYS A CA 1
ATOM 1217 C C . LYS A 1 153 ? 4.297 -23.818 -23.448 1.00 62.91 153 LYS A C 1
ATOM 1219 O O . LYS A 1 153 ? 4.812 -24.930 -23.399 1.00 62.91 153 LYS A O 1
ATOM 1224 N N . GLN A 1 154 ? 4.382 -23.060 -24.545 1.00 67.00 154 GLN A N 1
ATOM 1225 C CA . GLN A 1 154 ? 5.147 -23.497 -25.721 1.00 67.00 154 GLN A CA 1
ATOM 1226 C C . GLN A 1 154 ? 6.661 -23.437 -25.493 1.00 67.00 154 GLN A C 1
ATOM 1228 O O . GLN A 1 154 ? 7.374 -24.314 -25.973 1.00 67.00 154 GLN A O 1
ATOM 1233 N N . LYS A 1 155 ? 7.154 -22.440 -24.744 1.00 69.75 155 LYS A N 1
ATOM 1234 C CA . LYS A 1 155 ? 8.577 -22.355 -24.387 1.00 69.75 155 LYS A CA 1
ATOM 1235 C C . LYS A 1 155 ? 8.973 -23.445 -23.394 1.00 69.75 155 LYS A C 1
ATOM 1237 O O . LYS A 1 155 ? 9.948 -24.139 -23.638 1.00 69.75 155 LYS A O 1
ATOM 1242 N N . SER A 1 156 ? 8.169 -23.683 -22.354 1.00 73.25 156 SER A N 1
ATOM 1243 C CA . SER A 1 156 ? 8.496 -24.699 -21.346 1.00 73.25 156 SER A CA 1
ATOM 1244 C C . SER A 1 156 ? 8.527 -26.124 -21.905 1.00 73.25 156 SER A C 1
ATOM 1246 O O . SER A 1 156 ? 9.386 -26.900 -21.503 1.00 73.25 156 SER A O 1
ATOM 1248 N N . LYS A 1 157 ? 7.650 -26.471 -22.862 1.00 77.75 157 LYS A N 1
ATOM 1249 C CA . LYS A 1 157 ? 7.703 -27.775 -23.548 1.00 77.75 157 LYS A CA 1
ATOM 1250 C C . LYS A 1 157 ? 8.962 -27.934 -24.407 1.00 77.75 157 LYS A C 1
ATOM 1252 O O . LYS A 1 157 ? 9.556 -29.007 -24.405 1.00 77.75 157 LYS A O 1
ATOM 1257 N N . LYS A 1 158 ? 9.387 -26.877 -25.111 1.00 79.56 158 LYS A N 1
ATOM 1258 C CA . LYS A 1 158 ? 10.635 -26.891 -25.894 1.00 79.56 158 LYS A CA 1
ATOM 1259 C C . LYS A 1 158 ? 11.857 -27.028 -24.983 1.00 79.56 158 LYS A C 1
ATOM 1261 O O . LYS A 1 158 ? 12.679 -27.907 -25.219 1.00 79.56 158 LYS A O 1
ATOM 1266 N N . ASP A 1 159 ? 11.907 -26.250 -23.903 1.00 82.38 159 ASP A N 1
ATOM 1267 C CA . ASP A 1 159 ? 12.995 -26.299 -22.920 1.00 82.38 159 ASP A CA 1
ATOM 1268 C C . ASP A 1 159 ? 13.054 -27.653 -22.190 1.00 82.38 159 ASP A C 1
ATOM 1270 O O . ASP A 1 159 ? 14.137 -28.151 -21.884 1.00 82.38 159 ASP A O 1
ATOM 1274 N N . PHE A 1 160 ? 11.900 -28.263 -21.897 1.00 83.06 160 PHE A N 1
ATOM 1275 C CA . PHE A 1 160 ? 11.826 -29.590 -21.283 1.00 83.06 160 PHE A CA 1
ATOM 1276 C C . PHE A 1 160 ? 12.331 -30.679 -22.238 1.00 83.06 160 PHE A C 1
ATOM 1278 O O . PHE A 1 160 ? 13.206 -31.452 -21.854 1.00 83.06 160 PHE A O 1
ATOM 1285 N N . ASN A 1 161 ? 11.868 -30.686 -23.494 1.00 80.88 161 ASN A N 1
ATOM 1286 C CA . ASN A 1 161 ? 12.318 -31.649 -24.505 1.00 80.88 161 ASN A CA 1
ATOM 1287 C C . ASN A 1 161 ? 13.823 -31.527 -24.794 1.00 80.88 161 ASN A C 1
ATOM 1289 O O . ASN A 1 161 ? 14.502 -32.538 -24.957 1.00 80.88 161 ASN A O 1
ATOM 1293 N N . GLU A 1 162 ? 14.371 -30.309 -24.819 1.00 84.25 162 GLU A N 1
ATOM 1294 C CA . GLU A 1 162 ? 15.810 -30.097 -25.007 1.00 84.25 162 GLU A CA 1
ATOM 1295 C C . GLU A 1 162 ? 16.633 -30.618 -23.818 1.00 84.25 162 GLU A C 1
ATOM 1297 O O . GLU A 1 162 ? 17.693 -31.218 -24.002 1.00 84.25 162 GLU A O 1
ATOM 1302 N N . LYS A 1 163 ? 16.145 -30.436 -22.585 1.00 84.00 163 LYS A N 1
ATOM 1303 C CA . LYS A 1 163 ? 16.796 -30.985 -21.386 1.00 84.00 163 LYS A CA 1
ATOM 1304 C C . LYS A 1 163 ? 16.710 -32.510 -21.318 1.00 84.00 163 LYS A C 1
ATOM 1306 O O . LYS A 1 163 ? 17.674 -33.113 -20.848 1.00 84.00 163 LYS A O 1
ATOM 1311 N N . LEU A 1 164 ? 15.615 -33.102 -21.803 1.00 80.19 164 LEU A N 1
ATOM 1312 C CA . LEU A 1 164 ? 15.461 -34.553 -21.920 1.00 80.19 164 LEU A CA 1
ATOM 1313 C C . LEU A 1 164 ? 16.488 -35.133 -22.905 1.00 80.19 164 LEU A C 1
ATOM 1315 O O . LEU A 1 164 ? 17.252 -36.016 -22.536 1.00 80.19 164 LEU A O 1
ATOM 1319 N N . LYS A 1 165 ? 16.594 -34.560 -24.117 1.00 78.94 165 LYS A N 1
ATOM 1320 C CA . LYS A 1 165 ? 17.577 -34.979 -25.140 1.00 78.94 165 LYS A CA 1
ATOM 1321 C C . LYS A 1 165 ? 19.029 -34.835 -24.682 1.00 78.94 165 LYS A C 1
ATOM 1323 O O . LYS A 1 165 ? 19.876 -35.636 -25.049 1.00 78.94 165 LYS A O 1
ATOM 1328 N N . ARG A 1 166 ? 19.331 -33.814 -23.874 1.00 81.44 166 ARG A N 1
ATOM 1329 C CA . ARG A 1 166 ? 20.667 -33.607 -23.287 1.00 81.44 166 ARG A CA 1
ATOM 1330 C C . ARG A 1 166 ? 20.953 -34.504 -22.072 1.00 81.44 166 ARG A C 1
ATOM 1332 O O . ARG A 1 166 ? 21.998 -34.326 -21.454 1.00 81.44 166 ARG A O 1
ATOM 1339 N N . GLY A 1 167 ? 20.021 -35.371 -21.663 1.00 74.69 167 GLY A N 1
ATOM 1340 C CA . GLY A 1 167 ? 20.174 -36.239 -20.490 1.00 74.69 167 GLY A CA 1
ATOM 1341 C C . GLY A 1 167 ? 20.207 -35.501 -19.146 1.00 74.69 167 GLY A C 1
ATOM 1342 O O . GLY A 1 167 ? 20.619 -36.069 -18.142 1.00 74.69 167 GLY A O 1
ATOM 1343 N N . LYS A 1 168 ? 19.792 -34.224 -19.092 1.00 80.50 168 LYS A N 1
ATOM 1344 C CA . LYS A 1 168 ? 19.783 -33.435 -17.841 1.00 80.50 168 LYS A CA 1
ATOM 1345 C C . LYS A 1 168 ? 18.582 -33.746 -16.950 1.00 80.50 168 LYS A C 1
ATOM 1347 O O . LYS A 1 168 ? 18.601 -33.418 -15.768 1.00 80.50 168 LYS A O 1
ATOM 1352 N N . ILE A 1 169 ? 17.516 -34.283 -17.538 1.00 77.56 169 ILE A N 1
ATOM 1353 C CA . ILE A 1 169 ? 16.284 -34.684 -16.861 1.00 77.56 169 ILE A CA 1
ATOM 1354 C C . ILE A 1 169 ? 15.930 -36.066 -17.407 1.00 77.56 169 ILE A C 1
ATOM 1356 O O . ILE A 1 169 ? 15.779 -36.207 -18.619 1.00 77.56 169 ILE A O 1
ATOM 1360 N N . SER A 1 170 ? 15.810 -37.067 -16.537 1.00 77.12 170 SER A N 1
ATOM 1361 C CA . SER A 1 170 ? 15.292 -38.387 -16.896 1.00 77.12 170 SER A CA 1
ATOM 1362 C C . SER A 1 170 ? 13.768 -38.400 -16.791 1.00 77.12 170 SER A C 1
ATOM 1364 O O . SER A 1 170 ? 13.183 -37.761 -15.912 1.00 77.12 170 SER A O 1
ATOM 1366 N N . TYR A 1 171 ? 13.112 -39.112 -17.705 1.00 77.19 171 TYR A N 1
ATOM 1367 C CA . TYR A 1 171 ? 11.699 -39.433 -17.536 1.00 77.19 171 TYR A CA 1
ATOM 1368 C C . TYR A 1 171 ? 11.596 -40.554 -16.489 1.00 77.19 171 TYR A C 1
ATOM 1370 O O . TYR A 1 171 ? 12.408 -41.481 -16.527 1.00 77.19 171 TYR A O 1
ATOM 1378 N N . PRO A 1 172 ? 10.649 -40.507 -15.538 1.00 78.69 172 PRO A N 1
ATOM 1379 C CA . PRO A 1 172 ? 10.455 -41.617 -14.609 1.00 78.69 172 PRO A CA 1
ATOM 1380 C C . PRO A 1 172 ? 10.191 -42.912 -15.392 1.00 78.69 172 PRO A C 1
ATOM 1382 O O . PRO A 1 172 ? 9.364 -42.923 -16.300 1.00 78.69 172 PRO A O 1
ATOM 1385 N N . GLY A 1 173 ? 10.923 -43.978 -15.060 1.00 76.19 173 GLY A N 1
ATOM 1386 C CA . GLY A 1 173 ? 10.850 -45.273 -15.751 1.00 76.19 173 GLY A CA 1
ATOM 1387 C C . GLY A 1 173 ? 11.763 -45.422 -16.976 1.00 76.19 173 GLY A C 1
ATOM 1388 O O . GLY A 1 173 ? 11.906 -46.533 -17.468 1.00 76.19 173 GLY A O 1
ATOM 1389 N N . LEU A 1 174 ? 12.421 -44.351 -17.435 1.00 71.31 174 LEU A N 1
ATOM 1390 C CA . LEU A 1 174 ? 13.414 -44.393 -18.513 1.00 71.31 174 LEU A CA 1
ATOM 1391 C C . LEU A 1 174 ? 14.795 -44.081 -17.939 1.00 71.31 174 LEU A C 1
ATOM 1393 O O . LEU A 1 174 ? 15.142 -42.928 -17.663 1.00 71.31 174 LEU A O 1
ATOM 1397 N N . THR A 1 175 ? 15.589 -45.126 -17.738 1.00 67.19 175 THR A N 1
ATOM 1398 C CA . THR A 1 175 ? 17.013 -45.002 -17.429 1.00 67.19 175 THR A CA 1
ATOM 1399 C C . THR A 1 175 ? 17.740 -44.405 -18.636 1.00 67.19 175 THR A C 1
ATOM 1401 O O . THR A 1 175 ? 17.725 -45.009 -19.707 1.00 67.19 175 THR A O 1
ATOM 1404 N N . PRO A 1 176 ? 18.366 -43.222 -18.512 1.00 72.38 176 PRO A N 1
ATOM 1405 C CA . PRO A 1 176 ? 19.067 -42.608 -19.633 1.00 72.38 176 PRO A CA 1
ATOM 1406 C C . PRO A 1 176 ? 20.205 -43.521 -20.108 1.00 72.38 176 PRO A C 1
ATOM 1408 O O . PRO A 1 176 ? 21.082 -43.872 -19.324 1.00 72.38 176 PRO A O 1
ATOM 1411 N N . GLY A 1 177 ? 20.174 -43.897 -21.389 1.00 71.88 177 GLY A N 1
ATOM 1412 C CA . GLY A 1 177 ? 21.180 -44.757 -22.022 1.00 71.88 177 GLY A CA 1
ATOM 1413 C C . GLY A 1 177 ? 20.917 -46.265 -21.944 1.00 71.88 177 GLY A C 1
ATOM 1414 O O . GLY A 1 177 ? 21.716 -47.016 -22.489 1.00 71.88 177 GLY A O 1
ATOM 1415 N N . LEU A 1 178 ? 19.827 -46.716 -21.312 1.00 73.56 178 LEU A N 1
ATOM 1416 C CA . LEU A 1 178 ? 19.362 -48.101 -21.425 1.00 73.56 178 LEU A CA 1
ATOM 1417 C C . LEU A 1 178 ? 18.013 -48.128 -22.139 1.00 73.56 178 LEU A C 1
ATOM 1419 O O . LEU A 1 178 ? 17.068 -47.467 -21.698 1.00 73.56 178 LEU A O 1
ATOM 1423 N N . ALA A 1 179 ? 17.935 -48.907 -23.216 1.00 69.94 179 ALA A N 1
ATOM 1424 C CA . ALA A 1 179 ? 16.669 -49.255 -23.841 1.00 69.94 179 ALA A CA 1
ATOM 1425 C C . ALA A 1 179 ? 15.761 -49.960 -22.811 1.00 69.94 179 ALA A C 1
ATOM 1427 O O . ALA A 1 179 ? 16.266 -50.684 -21.940 1.00 69.94 179 ALA A O 1
ATOM 1428 N N . PRO A 1 180 ? 14.435 -49.740 -22.848 1.00 72.12 180 PRO A N 1
ATOM 1429 C CA . PRO A 1 180 ? 13.508 -50.512 -22.036 1.00 72.12 180 PRO A CA 1
ATOM 1430 C C . PRO A 1 180 ? 13.715 -52.005 -22.291 1.00 72.12 180 PRO A C 1
ATOM 1432 O O . PRO A 1 180 ? 13.715 -52.455 -23.433 1.00 72.12 180 PRO A O 1
ATOM 1435 N N . VAL A 1 181 ? 13.879 -52.774 -21.216 1.00 69.31 181 VAL A N 1
ATOM 1436 C CA . VAL A 1 181 ? 14.005 -54.231 -21.298 1.00 69.31 181 VAL A CA 1
ATOM 1437 C C . VAL A 1 181 ? 12.714 -54.787 -21.909 1.00 69.31 181 VAL A C 1
ATOM 1439 O O . VAL A 1 181 ? 11.660 -54.695 -21.281 1.00 69.31 181 VAL A O 1
ATOM 1442 N N . GLY A 1 182 ? 12.795 -55.329 -23.126 1.00 69.75 182 GLY A N 1
ATOM 1443 C CA . GLY A 1 182 ? 11.660 -55.909 -23.854 1.00 69.75 182 GLY A CA 1
ATOM 1444 C C . GLY A 1 182 ? 11.177 -55.123 -25.078 1.00 69.75 182 GLY A C 1
ATOM 1445 O O . GLY A 1 182 ? 10.189 -55.538 -25.676 1.00 69.75 182 GLY A O 1
ATOM 1446 N N . LEU A 1 183 ? 11.835 -54.018 -25.451 1.00 65.81 183 LEU A N 1
ATOM 1447 C CA . LEU A 1 183 ? 11.822 -53.561 -26.843 1.00 65.81 183 LEU A CA 1
ATOM 1448 C C . LEU A 1 183 ? 13.074 -54.152 -27.499 1.00 65.81 183 LEU A C 1
ATOM 1450 O O . LEU A 1 183 ? 14.185 -53.744 -27.164 1.00 65.81 183 LEU A O 1
ATOM 1454 N N . ASP A 1 184 ? 12.899 -55.166 -28.338 1.00 55.00 184 ASP A N 1
ATOM 1455 C CA . ASP A 1 184 ? 13.967 -55.635 -29.217 1.00 55.00 184 ASP A CA 1
ATOM 1456 C C . ASP A 1 184 ? 14.278 -54.507 -30.222 1.00 55.00 184 ASP A C 1
ATOM 1458 O O . ASP A 1 184 ? 13.358 -53.841 -30.698 1.00 55.00 184 ASP A O 1
ATOM 1462 N N . ASP A 1 185 ? 15.560 -54.252 -30.507 1.00 58.28 185 ASP A N 1
ATOM 1463 C CA . ASP A 1 185 ? 16.070 -53.142 -31.346 1.00 58.28 185 ASP A CA 1
ATOM 1464 C C . ASP A 1 185 ? 15.654 -53.229 -32.844 1.00 58.28 185 ASP A C 1
ATOM 1466 O O . ASP A 1 185 ? 16.245 -52.568 -33.694 1.00 58.28 185 ASP A O 1
ATOM 1470 N N . ASP A 1 186 ? 14.630 -54.013 -33.192 1.00 53.88 186 ASP A N 1
ATOM 1471 C CA . ASP A 1 186 ? 14.236 -54.304 -34.579 1.00 53.88 186 ASP A CA 1
ATOM 1472 C C . ASP A 1 186 ? 13.145 -53.368 -35.153 1.00 53.88 186 ASP A C 1
ATOM 1474 O O . ASP A 1 186 ? 12.714 -53.568 -36.285 1.00 53.88 186 ASP A O 1
ATOM 1478 N N . ASP A 1 187 ? 12.728 -52.315 -34.438 1.00 51.38 187 ASP A N 1
ATOM 1479 C CA . ASP A 1 187 ? 11.697 -51.365 -34.912 1.00 51.38 187 ASP A CA 1
ATOM 1480 C C . ASP A 1 187 ? 12.229 -49.936 -35.199 1.00 51.38 187 ASP A C 1
ATOM 1482 O O . ASP A 1 187 ? 11.474 -48.959 -35.164 1.00 51.38 187 ASP A O 1
ATOM 1486 N N . GLU A 1 188 ? 13.518 -49.776 -35.522 1.00 46.06 188 GLU A N 1
ATOM 1487 C CA . GLU A 1 188 ? 14.048 -48.548 -36.149 1.00 46.06 188 GLU A CA 1
ATOM 1488 C C . GLU A 1 188 ? 14.249 -48.737 -37.663 1.00 46.06 188 GLU A C 1
ATOM 1490 O O . GLU A 1 188 ? 15.370 -48.700 -38.145 1.00 46.06 188 GLU A O 1
ATOM 1495 N N . ASP A 1 189 ? 13.156 -48.916 -38.418 1.00 42.16 189 ASP A N 1
ATOM 1496 C CA . ASP A 1 189 ? 13.088 -48.593 -39.857 1.00 42.16 189 ASP A CA 1
ATOM 1497 C C . ASP A 1 189 ? 11.618 -48.434 -40.317 1.00 42.16 189 ASP A C 1
ATOM 1499 O O . ASP A 1 189 ? 10.965 -49.371 -40.781 1.00 42.16 189 ASP A O 1
ATOM 1503 N N . SER A 1 190 ? 11.059 -47.223 -40.198 1.00 41.31 190 SER A N 1
ATOM 1504 C CA . SER A 1 190 ? 9.918 -46.761 -41.012 1.00 41.31 190 SER A CA 1
ATOM 1505 C C . SER A 1 190 ? 9.877 -45.228 -41.051 1.00 41.31 190 SER A C 1
ATOM 1507 O O . SER A 1 190 ? 9.460 -44.596 -40.083 1.00 41.31 190 SER A O 1
ATOM 1509 N N . ASP A 1 191 ? 10.376 -44.701 -42.176 1.00 43.31 191 ASP A N 1
ATOM 1510 C CA . ASP A 1 191 ? 10.224 -43.360 -42.787 1.00 43.31 191 ASP A CA 1
ATOM 1511 C C . ASP A 1 191 ? 9.501 -42.236 -42.006 1.00 43.31 191 ASP A C 1
ATOM 1513 O O . ASP A 1 191 ? 8.278 -42.336 -41.742 1.00 43.31 191 ASP A O 1
#

Sequence (191 aa):
MSFSSQSSKSSAESTLQKFLSGIVPVEAVQAGKARSQSKAQSVNNQLKTRALSADEVRRLQKKAKLKQQRKLKKQQEEAKKVNKLAKHQIIKSHKENNELTVEEEKYLNKIVKRNANSLSRLSEIEDYELKSELESLQEEILAAQRKSNKKTKQKSKKDFNEKLKRGKISYPGLTPGLAPVGLDDDDEDSD

pLDDT: mean 80.24, std 13.71, range [41.31, 97.81]